Protein AF-X0WYK1-F1 (afdb_monomer)

Structure (mmCIF, N/CA/C/O backbone):
data_AF-X0WYK1-F1
#
_entry.id   AF-X0WYK1-F1
#
loop_
_atom_site.group_PDB
_atom_site.id
_atom_site.type_symbol
_atom_site.label_atom_id
_atom_site.label_alt_id
_atom_site.label_comp_id
_atom_site.label_asym_id
_atom_site.label_entity_id
_atom_site.label_seq_id
_atom_site.pdbx_PDB_ins_code
_atom_site.Cartn_x
_atom_site.Cartn_y
_atom_site.Cartn_z
_atom_site.occupancy
_atom_site.B_iso_or_equiv
_atom_site.auth_seq_id
_atom_site.auth_comp_id
_atom_site.auth_asym_id
_atom_site.auth_atom_id
_atom_site.pdbx_PDB_model_num
ATOM 1 N N . GLY A 1 1 ? 22.810 -5.997 0.359 1.00 60.03 1 GLY A N 1
ATOM 2 C CA . GLY A 1 1 ? 21.771 -6.836 -0.280 1.00 60.03 1 GLY A CA 1
ATOM 3 C C . GLY A 1 1 ? 21.311 -7.886 0.711 1.00 60.03 1 GLY A C 1
ATOM 4 O O . GLY A 1 1 ? 22.088 -8.200 1.597 1.00 60.03 1 GLY A O 1
ATOM 5 N N . HIS A 1 2 ? 20.083 -8.398 0.594 1.00 76.56 2 HIS A N 1
ATOM 6 C CA . HIS A 1 2 ? 19.489 -9.325 1.576 1.00 76.56 2 HIS A CA 1
ATOM 7 C C . HIS A 1 2 ? 19.875 -10.809 1.380 1.00 76.56 2 HIS A C 1
ATOM 9 O O . HIS A 1 2 ? 19.329 -11.660 2.066 1.00 76.56 2 HIS A O 1
ATOM 15 N N . GLY A 1 3 ? 20.802 -11.130 0.469 1.00 83.06 3 GLY A N 1
ATOM 16 C CA . GLY A 1 3 ? 21.133 -12.519 0.129 1.00 83.06 3 GLY A CA 1
ATOM 17 C C . GLY A 1 3 ? 19.990 -13.229 -0.603 1.00 83.06 3 GLY A C 1
ATOM 18 O O . GLY A 1 3 ? 19.180 -12.575 -1.271 1.00 83.06 3 GLY A O 1
ATOM 19 N N . ASP A 1 4 ? 19.940 -14.554 -0.479 1.00 87.00 4 ASP A N 1
ATOM 20 C CA . ASP A 1 4 ? 18.836 -15.367 -0.985 1.00 87.00 4 ASP A CA 1
ATOM 21 C C . ASP A 1 4 ? 17.621 -15.204 -0.074 1.00 87.00 4 ASP A C 1
ATOM 23 O O . ASP A 1 4 ? 17.652 -15.604 1.087 1.00 87.00 4 ASP A O 1
ATOM 27 N N . ILE A 1 5 ? 16.555 -14.609 -0.612 1.00 93.50 5 ILE A N 1
ATOM 28 C CA . ILE A 1 5 ? 15.302 -14.401 0.114 1.00 93.50 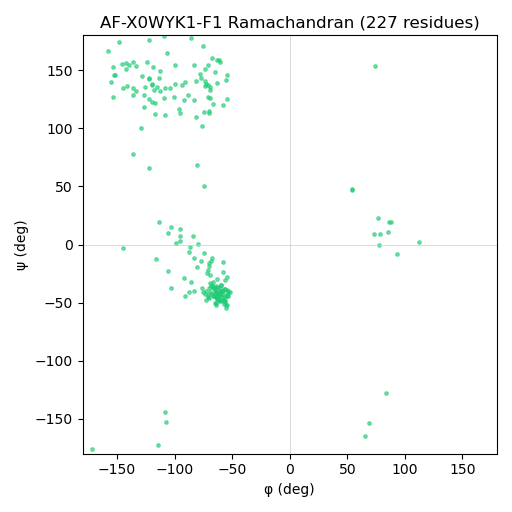5 ILE A CA 1
ATOM 29 C C . ILE A 1 5 ? 14.105 -14.919 -0.672 1.00 93.50 5 ILE A C 1
ATOM 31 O O . ILE A 1 5 ? 14.031 -14.813 -1.903 1.00 93.50 5 ILE A O 1
ATOM 35 N N . ASN A 1 6 ? 13.124 -15.439 0.053 1.00 95.38 6 ASN A N 1
ATOM 36 C CA . ASN A 1 6 ? 11.828 -15.801 -0.499 1.00 95.38 6 ASN A CA 1
ATOM 37 C C . ASN A 1 6 ? 10.865 -14.590 -0.526 1.00 95.38 6 ASN A C 1
ATOM 39 O O . ASN A 1 6 ? 11.197 -13.480 -0.113 1.00 95.38 6 ASN A O 1
ATOM 43 N N . MET A 1 7 ? 9.649 -14.785 -1.051 1.00 96.00 7 MET A N 1
ATOM 44 C CA . MET A 1 7 ? 8.655 -13.706 -1.170 1.00 96.00 7 MET A CA 1
ATOM 45 C C . MET A 1 7 ? 8.202 -13.151 0.187 1.00 96.00 7 MET A C 1
ATOM 47 O O . MET A 1 7 ? 7.957 -11.952 0.298 1.00 96.00 7 MET A O 1
ATOM 51 N N . GLU A 1 8 ? 8.055 -14.013 1.195 1.00 97.31 8 GLU A N 1
ATOM 52 C CA . GLU A 1 8 ? 7.613 -13.617 2.535 1.00 97.31 8 GLU A CA 1
ATOM 53 C C . GLU A 1 8 ? 8.658 -12.693 3.170 1.00 97.31 8 GLU A C 1
ATOM 55 O O . GLU A 1 8 ? 8.332 -11.565 3.538 1.00 97.31 8 GLU A O 1
ATOM 60 N N . GLU A 1 9 ? 9.926 -13.100 3.153 1.00 97.25 9 GLU A N 1
ATOM 61 C CA . GLU A 1 9 ? 11.070 -12.299 3.612 1.00 97.25 9 GLU A CA 1
ATOM 62 C C . GLU A 1 9 ? 11.226 -10.999 2.813 1.00 97.25 9 GLU A C 1
ATOM 64 O O . GLU A 1 9 ? 11.457 -9.932 3.384 1.00 97.25 9 GLU A O 1
ATOM 69 N N . ALA A 1 10 ? 11.041 -11.048 1.489 1.00 97.50 10 ALA A N 1
ATOM 70 C CA . ALA A 1 10 ? 11.100 -9.858 0.645 1.00 97.50 10 ALA A CA 1
ATOM 71 C C . ALA A 1 10 ? 10.040 -8.818 1.025 1.00 97.50 10 ALA A C 1
ATOM 73 O O . ALA A 1 10 ? 10.329 -7.619 0.994 1.00 97.50 10 ALA A O 1
ATOM 74 N N . ILE A 1 11 ? 8.835 -9.251 1.407 1.00 98.06 11 ILE A N 1
ATOM 75 C CA . ILE A 1 11 ? 7.787 -8.358 1.914 1.00 98.06 11 ILE A CA 1
ATOM 76 C C . ILE A 1 11 ? 8.168 -7.820 3.300 1.00 98.06 11 ILE A C 1
ATOM 78 O O . ILE A 1 11 ? 8.067 -6.609 3.510 1.00 98.06 11 ILE A O 1
ATOM 82 N N . ILE A 1 12 ? 8.629 -8.690 4.209 1.00 98.00 12 ILE A N 1
ATOM 83 C CA . ILE A 1 12 ? 9.000 -8.353 5.598 1.00 98.00 12 ILE A CA 1
ATOM 84 C C . ILE A 1 12 ? 10.103 -7.290 5.643 1.00 98.00 12 ILE A C 1
ATOM 86 O O . ILE A 1 12 ? 9.971 -6.275 6.332 1.00 98.00 12 ILE A O 1
ATOM 90 N N . HIS A 1 13 ? 11.161 -7.487 4.856 1.00 96.50 13 HIS A N 1
ATOM 91 C CA . HIS A 1 13 ? 12.334 -6.610 4.813 1.00 96.50 13 HIS A CA 1
ATOM 92 C C . HIS A 1 13 ? 12.269 -5.554 3.706 1.00 96.50 13 HIS A C 1
ATOM 94 O O . HIS A 1 13 ? 13.204 -4.777 3.531 1.00 96.50 13 HIS A O 1
ATOM 100 N N . SER A 1 14 ? 11.162 -5.493 2.958 1.00 94.88 14 SER A N 1
ATOM 101 C CA . SER A 1 14 ? 10.964 -4.526 1.873 1.00 94.88 14 SER A CA 1
ATOM 102 C C . SER A 1 14 ? 12.092 -4.549 0.826 1.00 94.88 14 SER A C 1
ATOM 104 O O . SER A 1 14 ? 12.629 -3.509 0.447 1.00 94.88 14 SER A O 1
ATOM 106 N N . CYS A 1 15 ? 12.486 -5.739 0.365 1.00 96.50 15 CYS A N 1
ATOM 107 C CA . CYS A 1 15 ? 13.651 -5.903 -0.504 1.00 96.50 15 CYS A CA 1
ATOM 108 C C . CYS A 1 15 ? 13.377 -5.466 -1.953 1.00 96.50 15 CYS A C 1
ATOM 110 O O . CYS A 1 15 ? 12.825 -6.223 -2.756 1.00 96.50 15 CYS A O 1
ATOM 112 N N . ASN A 1 16 ? 13.855 -4.275 -2.316 1.00 95.25 16 ASN A N 1
ATOM 113 C CA . ASN A 1 16 ? 13.703 -3.716 -3.662 1.00 95.25 16 ASN A CA 1
ATOM 114 C C . ASN A 1 16 ? 14.227 -4.647 -4.768 1.00 95.25 16 ASN A C 1
ATOM 116 O O . ASN A 1 16 ? 13.525 -4.877 -5.746 1.00 95.25 16 ASN A O 1
ATOM 120 N N . VAL A 1 17 ? 15.408 -5.255 -4.597 1.00 95.50 17 VAL A N 1
ATOM 121 C CA . VAL A 1 17 ? 16.023 -6.127 -5.621 1.00 95.50 17 VAL A CA 1
ATOM 122 C C . VAL A 1 17 ? 15.114 -7.302 -5.993 1.00 95.50 17 VAL A C 1
ATOM 124 O O . VAL A 1 17 ? 14.973 -7.622 -7.174 1.00 95.50 17 VAL A O 1
ATOM 127 N N . TYR A 1 18 ? 14.441 -7.905 -5.009 1.00 97.38 18 TYR A N 1
ATOM 128 C CA . TYR A 1 18 ? 13.477 -8.976 -5.259 1.00 97.38 18 TYR A CA 1
ATOM 129 C C . TYR A 1 18 ? 12.299 -8.475 -6.106 1.00 97.38 18 TYR A C 1
ATOM 131 O O . TYR A 1 18 ? 11.942 -9.089 -7.114 1.00 97.38 18 TYR A O 1
ATOM 139 N N . PHE A 1 19 ? 11.725 -7.320 -5.750 1.00 97.56 19 PHE A N 1
ATOM 140 C CA . PHE A 1 19 ? 10.599 -6.731 -6.479 1.00 97.56 19 PHE A CA 1
ATOM 141 C C . PHE A 1 19 ? 10.984 -6.152 -7.845 1.00 97.56 19 PHE A C 1
ATOM 143 O O . PHE A 1 19 ? 10.137 -6.118 -8.739 1.00 97.56 19 PHE A O 1
ATOM 150 N N . TYR A 1 20 ? 12.243 -5.775 -8.065 1.00 97.50 20 TYR A N 1
ATOM 151 C CA . TYR A 1 20 ? 12.759 -5.417 -9.388 1.00 97.50 20 TYR A CA 1
ATOM 152 C C . TYR A 1 20 ? 12.717 -6.626 -10.320 1.00 97.50 20 TYR A C 1
ATOM 154 O O . TYR A 1 20 ? 12.113 -6.572 -11.393 1.00 97.50 20 TYR A O 1
ATOM 162 N N . GLN A 1 21 ? 13.286 -7.753 -9.880 1.00 97.06 21 GLN A N 1
ATOM 163 C CA . GLN A 1 21 ? 13.299 -8.990 -10.660 1.00 97.06 21 GLN A CA 1
ATOM 164 C C . GLN A 1 21 ? 11.886 -9.537 -10.876 1.00 97.06 21 GLN A C 1
ATOM 166 O O . GLN A 1 21 ? 11.523 -9.901 -11.997 1.00 97.06 21 GLN A O 1
ATOM 171 N N . LEU A 1 22 ? 11.060 -9.560 -9.824 1.00 97.31 22 LEU A N 1
ATOM 172 C CA . LEU A 1 22 ? 9.667 -9.985 -9.927 1.00 97.31 22 LEU A CA 1
ATOM 173 C C . LEU A 1 22 ? 8.879 -9.068 -10.872 1.00 97.31 22 LEU A C 1
ATOM 175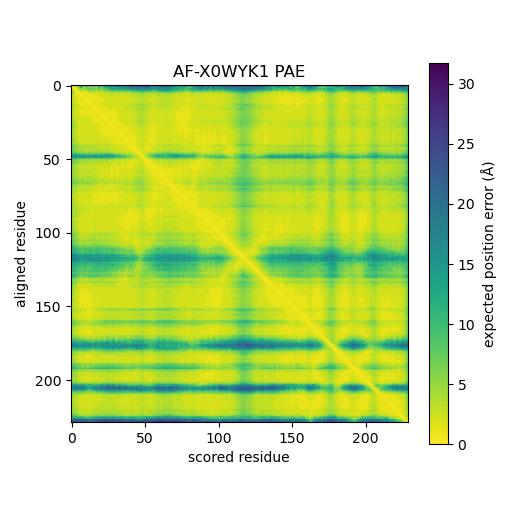 O O . LEU A 1 22 ? 8.143 -9.560 -11.725 1.00 97.31 22 LEU A O 1
ATOM 179 N N . GLY A 1 23 ? 9.066 -7.752 -10.769 1.00 97.56 23 GLY A N 1
ATOM 180 C CA . GLY A 1 23 ? 8.425 -6.762 -11.631 1.00 97.56 23 GLY A CA 1
ATOM 181 C C . GLY A 1 23 ? 8.723 -6.996 -13.109 1.00 97.56 23 GLY A C 1
ATOM 182 O O . GLY A 1 23 ? 7.798 -7.070 -13.920 1.00 97.56 23 GLY A O 1
ATOM 183 N N . LEU A 1 24 ? 9.998 -7.202 -13.449 1.00 98.00 24 LEU A N 1
ATOM 184 C CA . LEU A 1 24 ? 10.430 -7.525 -14.811 1.00 98.00 24 LEU A CA 1
ATOM 185 C C . LEU A 1 24 ? 9.826 -8.846 -15.316 1.00 98.00 24 LEU A C 1
ATOM 187 O O . LEU A 1 24 ? 9.347 -8.897 -16.447 1.00 98.00 24 LEU A O 1
ATOM 191 N N . ARG A 1 25 ? 9.768 -9.890 -14.475 1.00 97.81 25 ARG A N 1
ATOM 192 C CA . ARG A 1 25 ? 9.152 -11.189 -14.825 1.00 97.81 25 ARG A CA 1
ATOM 193 C C . ARG A 1 25 ? 7.636 -11.100 -15.032 1.00 97.81 25 ARG A C 1
ATOM 195 O O . ARG A 1 25 ? 7.085 -11.806 -15.873 1.00 97.81 25 ARG A O 1
ATOM 202 N N . LEU A 1 26 ? 6.940 -10.271 -14.251 1.00 97.56 26 LEU A N 1
ATOM 203 C CA . LEU A 1 26 ? 5.490 -10.081 -14.371 1.00 97.56 26 LEU A CA 1
ATOM 204 C C . LEU A 1 26 ? 5.120 -9.197 -15.568 1.00 97.56 26 LEU A C 1
ATOM 206 O O . LEU A 1 26 ? 4.096 -9.437 -16.214 1.00 97.56 26 LEU A O 1
ATOM 210 N N . GLY A 1 27 ? 5.933 -8.174 -15.831 1.00 98.00 27 GLY A N 1
ATOM 211 C CA . GLY A 1 27 ? 5.698 -7.151 -16.839 1.00 98.00 27 GLY A CA 1
ATOM 212 C C . GLY A 1 27 ? 4.620 -6.131 -16.449 1.00 98.00 27 GLY A C 1
ATOM 213 O O . GLY A 1 27 ? 3.662 -6.411 -15.718 1.00 98.00 27 GLY A O 1
ATOM 214 N N . VAL A 1 28 ? 4.737 -4.925 -17.013 1.00 98.06 28 VAL A N 1
ATOM 215 C CA . VAL A 1 28 ? 3.866 -3.768 -16.725 1.00 98.06 28 VAL A CA 1
ATOM 216 C C . VAL A 1 28 ? 2.367 -4.068 -16.853 1.00 98.06 28 VAL A C 1
ATOM 218 O O . VAL A 1 28 ? 1.578 -3.665 -16.000 1.00 98.06 28 VAL A O 1
ATOM 221 N N . LYS A 1 29 ? 1.948 -4.828 -17.876 1.00 97.69 29 LYS A N 1
ATOM 222 C CA . LYS A 1 29 ? 0.524 -5.134 -18.112 1.00 97.69 29 LYS A CA 1
ATOM 223 C C . LYS A 1 29 ? -0.104 -5.884 -16.933 1.00 97.69 29 LYS A C 1
ATOM 225 O O . LYS A 1 29 ? -1.235 -5.587 -16.549 1.00 97.69 29 LYS A O 1
ATOM 230 N N . ARG A 1 30 ? 0.622 -6.846 -16.351 1.00 97.75 30 ARG A N 1
ATOM 231 C CA . ARG A 1 30 ? 0.130 -7.650 -15.227 1.00 97.75 30 ARG A CA 1
ATOM 232 C C . ARG A 1 30 ? 0.108 -6.831 -13.940 1.00 97.75 30 ARG A C 1
ATOM 234 O O . ARG A 1 30 ? -0.895 -6.880 -13.235 1.00 97.75 30 ARG A O 1
ATOM 241 N N . ILE A 1 31 ? 1.148 -6.034 -13.689 1.00 98.19 31 ILE A N 1
ATOM 242 C CA . ILE A 1 31 ? 1.213 -5.131 -12.529 1.00 98.19 31 ILE A CA 1
ATOM 243 C C . ILE A 1 31 ? 0.017 -4.168 -12.536 1.00 98.19 31 ILE A C 1
ATOM 245 O O . ILE A 1 31 ? -0.738 -4.116 -11.567 1.00 98.19 31 ILE A O 1
ATOM 249 N N . ILE A 1 32 ? -0.236 -3.487 -13.660 1.00 98.12 32 ILE A N 1
ATOM 250 C CA . ILE A 1 32 ? -1.362 -2.547 -13.792 1.00 98.12 32 ILE A CA 1
ATOM 251 C C . ILE A 1 32 ? -2.710 -3.252 -13.648 1.00 98.12 32 ILE A C 1
ATOM 253 O O . ILE A 1 32 ? -3.619 -2.715 -13.015 1.00 98.12 32 ILE A O 1
ATOM 257 N N . ARG A 1 33 ? -2.865 -4.453 -14.225 1.00 97.44 33 ARG A N 1
ATOM 258 C CA . ARG A 1 33 ? -4.096 -5.239 -14.078 1.00 97.44 33 ARG A CA 1
ATOM 259 C C . ARG A 1 33 ? -4.407 -5.488 -12.604 1.00 97.44 33 ARG A C 1
ATOM 261 O O . ARG A 1 33 ? -5.532 -5.234 -12.188 1.00 97.44 33 ARG A O 1
ATOM 268 N N . TYR A 1 34 ? -3.433 -5.955 -11.823 1.00 97.00 34 TYR A N 1
ATOM 269 C CA . TYR A 1 34 ? -3.645 -6.194 -10.396 1.00 97.00 34 TYR A CA 1
ATOM 270 C C . TYR A 1 34 ? -3.849 -4.891 -9.620 1.00 97.00 34 TYR A C 1
ATOM 272 O O . TYR A 1 34 ? -4.796 -4.820 -8.847 1.00 97.00 34 TYR A O 1
ATOM 280 N N . ALA A 1 35 ? -3.083 -3.829 -9.888 1.00 97.56 35 ALA A N 1
ATOM 281 C CA . ALA A 1 35 ? -3.307 -2.517 -9.270 1.00 97.56 35 ALA A CA 1
ATOM 282 C C . ALA A 1 35 ? -4.759 -2.022 -9.452 1.00 97.56 35 ALA A C 1
ATOM 284 O O . ALA A 1 35 ? -5.389 -1.559 -8.501 1.00 97.56 35 ALA A O 1
ATOM 285 N N . ARG A 1 36 ? -5.337 -2.207 -10.648 1.00 97.25 36 ARG A N 1
ATOM 286 C CA . ARG A 1 36 ? -6.750 -1.888 -10.925 1.00 97.25 36 ARG A CA 1
ATOM 287 C C . ARG A 1 36 ? -7.733 -2.782 -10.171 1.00 97.25 36 ARG A C 1
ATOM 289 O O . ARG A 1 36 ? -8.755 -2.273 -9.721 1.00 97.25 36 ARG A O 1
ATOM 296 N N . LEU A 1 37 ? -7.430 -4.073 -10.002 1.00 96.69 37 LEU A N 1
ATOM 297 C CA . LEU A 1 37 ? -8.240 -4.978 -9.169 1.00 96.69 37 LEU A CA 1
ATOM 298 C C . LEU A 1 37 ? -8.251 -4.543 -7.699 1.00 96.69 37 LEU A C 1
ATOM 300 O O . LEU A 1 37 ? -9.248 -4.742 -7.021 1.00 96.69 37 LEU A O 1
ATOM 304 N N . PHE A 1 38 ? -7.189 -3.899 -7.214 1.00 96.94 38 PHE A N 1
ATOM 305 C CA . PHE A 1 38 ? -7.170 -3.256 -5.896 1.00 96.94 38 PHE A CA 1
ATOM 306 C C . PHE A 1 38 ? -7.853 -1.875 -5.868 1.00 96.94 38 PHE A C 1
ATOM 308 O O . PHE A 1 38 ? -7.928 -1.238 -4.818 1.00 96.94 38 PHE A O 1
ATOM 315 N N . GLY A 1 39 ? -8.395 -1.409 -6.996 1.00 95.31 39 GLY A N 1
ATOM 316 C CA . GLY A 1 39 ? -9.111 -0.140 -7.104 1.00 95.31 39 GLY A CA 1
ATOM 317 C C . GLY A 1 39 ? -8.226 1.085 -7.341 1.00 95.31 39 GLY A C 1
ATOM 318 O O . GLY A 1 39 ? -8.740 2.197 -7.267 1.00 95.31 39 GLY A O 1
ATOM 319 N N . LEU A 1 40 ? -6.933 0.909 -7.640 1.00 97.56 40 LEU A N 1
ATOM 320 C CA . LEU A 1 40 ? -6.032 2.022 -7.949 1.00 97.56 40 LEU A CA 1
ATOM 321 C C . LEU A 1 40 ? -6.302 2.609 -9.343 1.00 97.56 40 LEU A C 1
ATOM 323 O O . LEU A 1 40 ? -6.727 1.908 -10.267 1.00 97.56 40 LEU A O 1
ATOM 327 N N . GLY A 1 41 ? -6.014 3.903 -9.502 1.00 95.50 41 GLY A N 1
ATOM 328 C CA . GLY A 1 41 ? -6.178 4.636 -10.763 1.00 95.50 41 GLY A CA 1
ATOM 329 C C . GLY A 1 41 ? -7.617 5.058 -11.080 1.00 95.50 41 GLY A C 1
ATOM 330 O O . GLY A 1 41 ? -7.883 5.506 -12.194 1.00 95.50 41 GLY A O 1
ATOM 331 N N . LYS A 1 42 ? -8.542 4.905 -10.126 1.00 94.38 42 LYS A N 1
ATOM 332 C CA . LYS A 1 42 ? -9.901 5.459 -10.167 1.00 94.38 42 LYS A CA 1
ATOM 333 C C . LYS A 1 42 ? -10.304 5.989 -8.783 1.00 94.38 42 LYS A C 1
ATOM 335 O O . LYS A 1 42 ? -9.768 5.494 -7.786 1.00 94.38 42 LYS A O 1
ATOM 340 N N . PRO A 1 43 ? -11.235 6.956 -8.697 1.00 95.12 43 PRO A N 1
ATOM 341 C CA . PRO A 1 43 ? -11.788 7.390 -7.417 1.00 95.12 43 PRO A CA 1
ATOM 342 C C . PRO A 1 43 ? -12.375 6.195 -6.646 1.00 95.12 43 PRO A C 1
ATOM 344 O O . PRO A 1 43 ? -12.960 5.280 -7.237 1.00 95.12 43 PRO A O 1
ATOM 347 N N . THR A 1 44 ? -12.193 6.169 -5.328 1.00 94.25 44 THR A N 1
ATOM 348 C CA . THR A 1 44 ? -12.734 5.135 -4.441 1.00 94.25 44 THR A CA 1
ATOM 349 C C . THR A 1 44 ? -14.245 5.245 -4.275 1.00 94.25 44 THR A C 1
ATOM 351 O O . THR A 1 44 ? -14.877 4.231 -3.953 1.00 94.25 44 THR A O 1
ATOM 354 N N . GLY A 1 45 ? -14.803 6.432 -4.533 1.00 92.06 45 GLY A N 1
ATOM 355 C CA . GLY A 1 45 ? -16.212 6.753 -4.361 1.00 92.06 45 GLY A CA 1
ATOM 356 C C . GLY A 1 45 ? -16.553 7.203 -2.944 1.00 92.06 45 GLY A C 1
ATOM 357 O O . GLY A 1 45 ? -17.722 7.106 -2.574 1.00 92.06 45 GLY A O 1
ATOM 358 N N . ILE A 1 46 ? -15.566 7.640 -2.155 1.00 93.31 46 ILE A N 1
ATOM 359 C CA . ILE A 1 46 ? -15.824 8.262 -0.852 1.00 93.31 46 ILE A CA 1
ATOM 360 C C . ILE A 1 46 ? -16.798 9.436 -1.018 1.00 93.31 46 ILE A C 1
ATOM 362 O O . ILE A 1 46 ? -16.800 10.117 -2.041 1.00 93.31 46 ILE A O 1
ATOM 366 N N . ASP A 1 47 ? -17.646 9.662 -0.025 1.00 88.06 47 ASP A N 1
ATOM 367 C CA . ASP A 1 47 ? -18.612 10.762 0.057 1.00 88.06 47 ASP A CA 1
ATOM 368 C C . ASP A 1 47 ? -17.933 12.112 0.371 1.00 88.06 47 ASP A C 1
ATOM 370 O O . ASP A 1 47 ? -18.341 12.843 1.269 1.00 88.06 47 ASP A O 1
ATOM 374 N N . LEU A 1 48 ? -16.892 12.440 -0.400 1.00 86.50 48 LEU A N 1
ATOM 375 C CA . LEU A 1 48 ? -16.207 13.730 -0.421 1.00 86.50 48 LEU A CA 1
ATOM 376 C C . LEU A 1 48 ? -16.259 14.311 -1.834 1.00 86.50 48 LEU A C 1
ATOM 378 O O . LEU A 1 48 ? -16.104 13.594 -2.820 1.00 86.50 48 LEU A O 1
ATOM 382 N N . GLU A 1 49 ? -16.414 15.627 -1.933 1.00 79.75 49 GLU A N 1
ATOM 383 C CA . GLU A 1 49 ? -16.578 16.309 -3.224 1.00 79.75 49 GLU A CA 1
ATOM 384 C C . GLU A 1 49 ? -15.309 16.297 -4.092 1.00 79.75 49 GLU A C 1
ATOM 386 O O . GLU A 1 49 ? -15.392 16.356 -5.316 1.00 79.75 49 GLU A O 1
ATOM 391 N N . SER A 1 50 ? -14.124 16.208 -3.479 1.00 88.06 50 SER A N 1
ATOM 392 C CA . SER A 1 50 ? -12.834 16.403 -4.157 1.00 88.06 50 SER A CA 1
ATOM 393 C C . SER A 1 50 ? -11.903 15.193 -4.044 1.00 88.06 50 SER A C 1
ATOM 395 O O . SER A 1 50 ? -10.832 15.262 -3.442 1.00 88.06 50 SER A O 1
ATOM 397 N N . GLU A 1 51 ? -12.279 14.070 -4.658 1.00 94.19 51 GLU A N 1
ATOM 398 C CA . GLU A 1 51 ? -11.417 12.886 -4.744 1.00 94.19 51 GLU A CA 1
ATOM 399 C C . GLU A 1 51 ? -10.559 12.884 -6.023 1.00 94.19 51 GLU A C 1
ATOM 401 O O . GLU A 1 51 ? -11.065 12.916 -7.147 1.00 94.19 51 GLU A O 1
ATOM 406 N N . LYS A 1 52 ? -9.231 12.785 -5.870 1.00 94.94 52 LYS A N 1
ATOM 407 C CA . LYS A 1 52 ? -8.322 12.563 -7.004 1.00 94.94 52 LYS A CA 1
ATOM 408 C C . LYS A 1 52 ? -8.275 11.070 -7.370 1.00 94.94 52 LYS A C 1
ATOM 410 O O . LYS A 1 52 ? -8.197 10.227 -6.479 1.00 94.94 52 LYS A O 1
ATOM 415 N N . PRO A 1 53 ? -8.239 10.715 -8.668 1.00 94.44 53 PRO A N 1
ATOM 416 C CA . PRO A 1 53 ? -8.246 9.318 -9.112 1.00 94.44 53 PRO A CA 1
ATOM 417 C C . PRO A 1 53 ? -6.912 8.579 -8.895 1.00 94.44 53 PRO A C 1
ATOM 419 O O . PRO A 1 53 ? -6.841 7.372 -9.132 1.00 94.44 53 PRO A O 1
ATOM 422 N N . GLY A 1 54 ? -5.848 9.278 -8.487 1.00 95.94 54 GLY A N 1
ATOM 423 C CA . GLY A 1 54 ? -4.479 8.778 -8.617 1.00 95.94 54 GLY A CA 1
ATOM 424 C C . GLY A 1 54 ? -4.082 8.630 -10.090 1.00 95.94 54 GLY A C 1
ATOM 425 O O . GLY A 1 54 ? -4.739 9.165 -10.986 1.00 95.94 54 GLY A O 1
ATOM 426 N N . PHE A 1 55 ? -3.004 7.901 -10.359 1.00 97.56 55 PHE A N 1
ATOM 427 C CA . PHE A 1 55 ? -2.523 7.669 -11.711 1.00 97.56 55 PHE A CA 1
ATOM 428 C C . PHE A 1 55 ? -1.743 6.353 -11.814 1.00 97.56 55 PHE A C 1
ATOM 430 O O . PHE A 1 55 ? -0.801 6.114 -11.065 1.00 97.56 55 PHE A O 1
ATOM 437 N N . LEU A 1 56 ? -2.131 5.497 -12.767 1.00 97.62 56 LEU A N 1
ATOM 438 C CA . LEU A 1 56 ? -1.406 4.271 -13.109 1.00 97.62 56 LEU A CA 1
ATOM 439 C C . LEU A 1 56 ? -0.731 4.447 -14.478 1.00 97.62 56 LEU A C 1
ATOM 441 O O . LEU A 1 56 ? -1.438 4.498 -15.493 1.00 97.62 56 LEU A O 1
ATOM 445 N N . PRO A 1 57 ? 0.609 4.521 -14.540 1.00 96.88 57 PRO A N 1
ATOM 446 C CA . PRO A 1 57 ? 1.313 4.764 -15.789 1.00 96.88 57 PRO A CA 1
ATOM 447 C C . PRO A 1 57 ? 1.244 3.544 -16.699 1.00 96.88 57 PRO A C 1
ATOM 449 O O . PRO A 1 57 ? 1.403 2.418 -16.246 1.00 96.88 57 PRO A O 1
ATOM 452 N N . THR A 1 58 ? 1.010 3.767 -17.992 1.00 97.44 58 THR A N 1
ATOM 453 C CA . THR A 1 58 ? 0.948 2.714 -19.020 1.00 97.44 58 THR A CA 1
ATOM 454 C C . THR A 1 58 ? 1.945 3.009 -20.143 1.00 97.44 58 THR A C 1
ATOM 456 O O . THR A 1 58 ? 2.263 4.182 -20.363 1.00 97.44 58 THR A O 1
ATOM 459 N N . PRO A 1 59 ? 2.386 1.992 -20.910 1.00 97.81 59 PRO A N 1
ATOM 460 C CA . PRO A 1 59 ? 3.202 2.214 -22.103 1.00 97.81 59 PRO A CA 1
ATOM 461 C C . PRO A 1 59 ? 2.574 3.204 -23.090 1.00 97.81 59 PRO A C 1
ATOM 463 O O . PRO A 1 59 ? 3.240 4.132 -23.540 1.00 97.81 59 PRO A O 1
ATOM 466 N N . ASP A 1 60 ? 1.270 3.071 -23.351 1.00 97.75 60 ASP A N 1
ATOM 467 C CA . ASP A 1 60 ? 0.550 3.966 -24.263 1.00 97.75 60 ASP A CA 1
ATOM 468 C C . ASP A 1 60 ? 0.506 5.404 -23.744 1.00 97.75 60 ASP A C 1
ATOM 470 O O . ASP A 1 60 ? 0.645 6.354 -24.513 1.00 97.75 60 ASP A O 1
ATOM 474 N N . TRP A 1 61 ? 0.326 5.582 -22.431 1.00 97.25 61 TRP A N 1
ATOM 475 C CA . TRP A 1 61 ? 0.405 6.904 -21.821 1.00 97.25 61 TRP A CA 1
ATOM 476 C C . TRP A 1 61 ? 1.796 7.514 -21.990 1.00 97.25 61 TRP A C 1
ATOM 478 O O . TRP A 1 61 ? 1.879 8.671 -22.399 1.00 97.25 61 TRP A O 1
ATOM 488 N N . LYS A 1 62 ? 2.872 6.759 -21.722 1.00 97.88 62 LYS A N 1
ATOM 489 C CA . LYS A 1 62 ? 4.242 7.283 -21.814 1.00 97.88 62 LYS A CA 1
ATOM 490 C C . LYS A 1 62 ? 4.559 7.694 -23.251 1.00 97.88 62 LYS A C 1
ATOM 492 O O . LYS A 1 62 ? 4.977 8.827 -23.478 1.00 97.88 62 LYS A O 1
ATOM 497 N N . LYS A 1 63 ? 4.204 6.849 -24.224 1.00 97.75 63 LYS A N 1
ATOM 498 C CA . LYS A 1 63 ? 4.360 7.156 -25.651 1.00 97.75 63 LYS A CA 1
ATOM 499 C C . LYS A 1 63 ? 3.620 8.431 -26.052 1.00 97.75 63 LYS A C 1
ATOM 501 O O . LYS A 1 63 ? 4.197 9.283 -26.714 1.00 97.75 63 LYS A O 1
ATOM 506 N N . ARG A 1 64 ? 2.364 8.603 -25.623 1.00 97.62 64 ARG A N 1
ATOM 507 C CA . ARG A 1 64 ? 1.568 9.799 -25.960 1.00 97.62 64 ARG A CA 1
ATOM 508 C C . ARG A 1 64 ? 2.014 11.064 -25.228 1.00 97.62 64 ARG A C 1
ATOM 510 O O . ARG A 1 64 ? 1.964 12.140 -25.807 1.00 97.62 64 ARG A O 1
ATOM 517 N N . ARG A 1 65 ? 2.371 10.966 -23.944 1.00 96.69 65 ARG A N 1
ATOM 518 C CA . ARG A 1 65 ? 2.614 12.134 -23.079 1.00 96.69 65 ARG A CA 1
ATOM 519 C C . ARG A 1 65 ? 4.072 12.579 -23.059 1.00 96.69 65 ARG A C 1
ATOM 521 O O . ARG A 1 65 ? 4.324 13.754 -22.812 1.00 96.69 65 ARG A O 1
ATOM 528 N N . LYS A 1 66 ? 5.003 11.649 -23.264 1.00 96.00 66 LYS A N 1
ATOM 529 C CA . LYS A 1 66 ? 6.451 11.888 -23.216 1.00 96.00 66 LYS A CA 1
ATOM 530 C C . LYS A 1 66 ? 7.139 11.665 -24.564 1.00 96.00 66 LYS A C 1
ATOM 532 O O . LYS A 1 66 ? 8.282 12.060 -24.706 1.00 96.00 66 LYS A O 1
ATOM 537 N N . GLY A 1 67 ? 6.469 11.053 -25.546 1.00 96.94 67 GLY A N 1
ATOM 538 C CA . GLY A 1 67 ? 7.092 10.712 -26.832 1.00 96.94 67 GLY A CA 1
ATOM 539 C C . GLY A 1 67 ? 8.064 9.530 -26.749 1.00 96.94 67 GLY A C 1
ATOM 540 O O . GLY A 1 67 ? 8.762 9.240 -27.713 1.00 96.94 67 GLY A O 1
ATOM 541 N N . GLU A 1 68 ? 8.101 8.828 -25.615 1.00 96.69 68 GLU A N 1
ATOM 542 C CA . GLU A 1 68 ? 9.088 7.790 -25.319 1.00 96.69 68 GLU A CA 1
ATOM 543 C C . GLU A 1 68 ? 8.463 6.394 -25.252 1.00 96.69 68 GLU A C 1
ATOM 5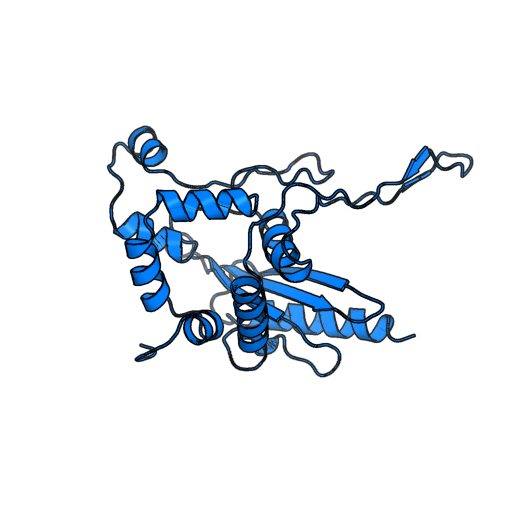45 O O . GLU A 1 68 ? 7.317 6.216 -24.823 1.00 96.69 68 GLU A O 1
ATOM 550 N N . ALA A 1 69 ? 9.247 5.379 -25.620 1.00 97.38 69 ALA A N 1
ATOM 551 C CA . ALA A 1 69 ? 8.889 3.990 -25.375 1.00 97.38 69 ALA A CA 1
ATOM 552 C C . ALA A 1 69 ? 8.903 3.657 -23.869 1.00 97.38 69 ALA A C 1
ATOM 554 O O . ALA A 1 69 ? 9.509 4.347 -23.047 1.00 97.38 69 ALA A O 1
ATOM 555 N N . TRP A 1 70 ? 8.221 2.571 -23.509 1.00 97.94 70 TRP A N 1
ATOM 556 C CA . TRP A 1 70 ? 8.302 1.997 -22.169 1.00 97.94 70 TRP A CA 1
ATOM 557 C C . TRP A 1 70 ? 9.528 1.089 -22.065 1.00 97.94 70 TRP A C 1
ATOM 559 O O . TRP A 1 70 ? 9.653 0.139 -22.838 1.00 97.94 70 TRP A O 1
ATOM 569 N N . TYR A 1 71 ? 10.396 1.351 -21.096 1.00 97.12 71 TYR A N 1
ATOM 570 C CA . TYR A 1 71 ? 11.634 0.615 -20.862 1.00 97.12 71 TYR A CA 1
ATOM 571 C C . TYR A 1 71 ? 11.530 -0.287 -19.628 1.00 97.12 71 TYR A C 1
ATOM 573 O O . TYR A 1 71 ?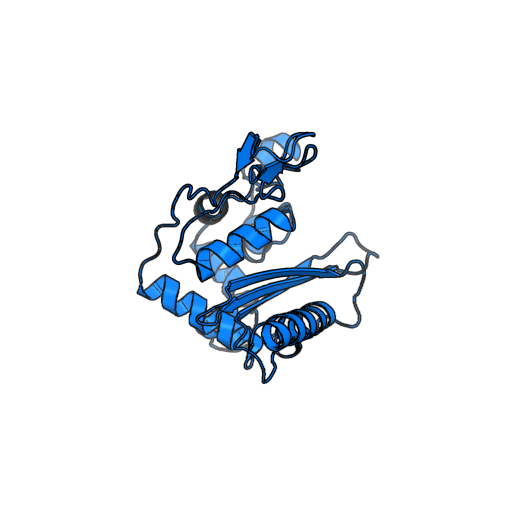 10.653 -0.129 -18.777 1.00 97.12 71 TYR A O 1
ATOM 581 N N . GLY A 1 72 ? 12.467 -1.231 -19.493 1.00 96.44 72 GLY A N 1
ATOM 582 C CA . GLY A 1 72 ? 12.540 -2.108 -18.318 1.00 96.44 72 GLY A CA 1
ATOM 583 C C . GLY A 1 72 ? 12.640 -1.331 -16.999 1.00 96.44 72 GLY A C 1
ATOM 584 O O . GLY A 1 72 ? 11.969 -1.689 -16.033 1.00 96.44 72 GLY A O 1
ATOM 585 N N . GLY A 1 73 ? 13.381 -0.216 -16.986 1.00 96.69 73 GLY A N 1
ATOM 586 C CA . GLY A 1 73 ? 13.498 0.674 -15.825 1.00 96.69 73 GLY A CA 1
ATOM 587 C C . GLY A 1 73 ? 12.161 1.266 -15.360 1.00 96.69 73 GLY A C 1
ATOM 588 O O . GLY A 1 73 ? 11.922 1.368 -14.160 1.00 96.69 73 GLY A O 1
ATOM 589 N N . ASP A 1 74 ? 11.235 1.557 -16.283 1.00 97.69 74 ASP A N 1
ATOM 590 C CA . ASP A 1 74 ? 9.891 2.024 -15.918 1.00 97.69 74 ASP A CA 1
ATOM 591 C C . ASP A 1 74 ? 9.109 0.930 -15.167 1.00 97.69 74 ASP A C 1
ATOM 593 O O . ASP A 1 74 ? 8.374 1.210 -14.221 1.00 97.69 74 ASP A O 1
ATOM 597 N N . THR A 1 75 ? 9.273 -0.339 -15.564 1.00 98.06 75 THR A N 1
ATOM 598 C CA . THR A 1 75 ? 8.668 -1.483 -14.861 1.00 98.06 75 THR A CA 1
ATOM 599 C C . THR A 1 75 ? 9.311 -1.733 -13.502 1.00 98.06 75 THR A C 1
ATOM 601 O O . THR A 1 75 ? 8.590 -2.071 -12.566 1.00 98.06 75 THR A O 1
ATOM 604 N N . VAL A 1 76 ? 10.627 -1.553 -13.390 1.00 97.62 76 VAL A N 1
ATOM 605 C CA . VAL A 1 76 ? 11.375 -1.665 -12.129 1.00 97.62 76 VAL A CA 1
ATOM 606 C C . VAL A 1 76 ? 10.896 -0.626 -11.116 1.00 97.62 76 VAL A C 1
ATOM 608 O O . VAL A 1 76 ? 10.555 -0.987 -9.995 1.00 97.62 76 VAL A O 1
ATOM 611 N N . ASN A 1 77 ? 10.776 0.641 -11.519 1.00 96.75 77 ASN A N 1
ATOM 612 C CA . ASN A 1 77 ? 10.253 1.689 -10.639 1.00 96.75 77 ASN A CA 1
ATOM 613 C C . ASN A 1 77 ? 8.796 1.415 -10.250 1.00 96.75 77 ASN A C 1
ATOM 615 O O . ASN A 1 77 ? 8.445 1.432 -9.070 1.00 96.75 77 ASN A O 1
ATOM 619 N N . LEU A 1 78 ? 7.949 1.071 -11.225 1.00 97.50 78 LEU A N 1
ATOM 620 C CA . LEU A 1 78 ? 6.543 0.776 -10.960 1.00 97.50 78 LEU A CA 1
ATOM 621 C C . LEU A 1 78 ? 6.357 -0.400 -9.984 1.00 97.50 78 LEU A C 1
ATOM 623 O O . LEU A 1 78 ? 5.415 -0.379 -9.193 1.00 97.50 78 LEU A O 1
ATOM 627 N N . SER A 1 79 ? 7.218 -1.425 -10.024 1.00 97.12 79 SER A N 1
ATOM 628 C CA . SER A 1 79 ? 7.062 -2.618 -9.179 1.00 97.12 79 SER A CA 1
ATOM 629 C C . SER A 1 79 ? 7.319 -2.368 -7.693 1.00 97.12 79 SER A C 1
ATOM 631 O O . SER A 1 79 ? 6.837 -3.147 -6.872 1.00 97.12 79 SER A O 1
ATOM 633 N N . ILE A 1 80 ? 8.002 -1.275 -7.350 1.00 96.56 80 ILE A N 1
ATOM 634 C CA . ILE A 1 80 ? 8.193 -0.811 -5.969 1.00 96.56 80 ILE A CA 1
ATOM 635 C C . ILE A 1 80 ? 7.333 0.413 -5.623 1.00 96.56 80 ILE A C 1
ATOM 637 O O . ILE A 1 80 ? 7.510 1.013 -4.568 1.00 96.56 80 ILE A O 1
ATOM 641 N N . GLY A 1 81 ? 6.387 0.782 -6.494 1.00 95.38 81 GLY A N 1
ATOM 642 C CA . GLY A 1 81 ? 5.501 1.927 -6.277 1.00 95.38 81 GLY A CA 1
ATOM 643 C C . GLY A 1 81 ? 6.154 3.290 -6.524 1.00 95.38 81 GLY A C 1
ATOM 644 O O . GLY A 1 81 ? 5.662 4.281 -5.999 1.00 95.38 81 GLY A O 1
ATOM 645 N N . GLN A 1 82 ? 7.223 3.338 -7.324 1.00 95.19 82 GLN A N 1
ATOM 646 C CA . GLN A 1 82 ? 7.934 4.558 -7.715 1.00 95.19 82 GLN A CA 1
ATOM 647 C C . GLN A 1 82 ? 7.707 4.919 -9.191 1.00 95.19 82 GLN A C 1
ATOM 649 O O . GLN A 1 82 ? 7.032 4.219 -9.958 1.00 95.19 82 GLN A O 1
ATOM 654 N N . GLY A 1 83 ? 8.313 6.029 -9.608 1.00 94.06 83 GLY A N 1
ATOM 655 C CA . GLY A 1 83 ? 8.234 6.552 -10.964 1.00 94.06 83 GLY A CA 1
ATOM 656 C C . GLY A 1 83 ? 6.968 7.375 -11.155 1.00 94.06 83 GLY A C 1
ATOM 657 O O . GLY A 1 83 ? 6.685 8.291 -10.397 1.00 94.06 83 GLY A O 1
ATOM 658 N N . TYR A 1 84 ? 6.193 7.070 -12.191 1.00 95.44 84 TYR A N 1
ATOM 659 C CA . TYR A 1 84 ? 5.034 7.890 -12.552 1.00 95.44 84 TYR A CA 1
ATOM 660 C C . TYR A 1 84 ? 3.744 7.522 -11.810 1.00 95.44 84 TYR A C 1
ATOM 662 O O . TYR A 1 84 ? 2.714 8.127 -12.078 1.00 95.44 84 TYR A O 1
ATOM 670 N N . ILE A 1 85 ? 3.739 6.498 -10.956 1.00 96.94 85 ILE A N 1
ATOM 671 C CA . ILE A 1 85 ? 2.532 6.104 -10.222 1.00 96.94 85 ILE A CA 1
ATOM 672 C C . ILE A 1 85 ? 2.160 7.152 -9.173 1.00 96.94 85 ILE A C 1
ATOM 674 O O . ILE A 1 85 ? 3.006 7.631 -8.433 1.00 96.94 85 ILE A O 1
ATOM 678 N N . LEU A 1 86 ? 0.871 7.479 -9.099 1.00 96.38 86 LEU A N 1
ATOM 679 C CA . LEU A 1 86 ? 0.310 8.316 -8.044 1.00 96.38 86 LEU A CA 1
ATOM 680 C C . LEU A 1 86 ? -0.849 7.575 -7.386 1.00 96.38 86 LEU A C 1
ATOM 682 O O . LEU A 1 86 ? -1.715 7.019 -8.066 1.00 96.38 86 LEU A O 1
ATOM 686 N N . VAL A 1 87 ? -0.894 7.601 -6.062 1.00 96.88 87 VAL A N 1
ATOM 687 C CA . VAL A 1 87 ? -1.973 7.012 -5.262 1.00 96.88 87 VAL A CA 1
ATOM 688 C C . VAL A 1 87 ? -2.413 7.998 -4.190 1.00 96.88 87 VAL A C 1
ATOM 690 O O . VAL A 1 87 ? -1.636 8.849 -3.765 1.00 96.88 87 VAL A O 1
ATOM 693 N N . THR A 1 88 ? -3.661 7.892 -3.745 1.00 96.38 88 THR A N 1
ATOM 694 C CA . THR A 1 88 ? -4.173 8.691 -2.624 1.00 96.38 88 THR A CA 1
ATOM 695 C C . THR A 1 88 ? -4.168 7.887 -1.318 1.00 96.38 88 THR A C 1
ATOM 697 O O . THR A 1 88 ? -4.288 6.657 -1.353 1.00 96.38 88 THR A O 1
ATOM 700 N N . PRO A 1 89 ? -4.103 8.536 -0.138 1.00 96.00 89 PRO A N 1
ATOM 701 C CA . PRO A 1 89 ? -4.225 7.834 1.141 1.00 96.00 89 PRO A CA 1
ATOM 702 C C . PRO A 1 89 ? -5.496 6.981 1.256 1.00 96.00 89 PRO A C 1
ATOM 704 O O . PRO A 1 89 ? -5.432 5.850 1.731 1.00 96.00 89 PRO A O 1
ATOM 707 N N . VAL A 1 90 ? -6.639 7.457 0.746 1.00 96.06 90 VAL A N 1
ATOM 708 C CA . VAL A 1 90 ? -7.898 6.689 0.760 1.00 96.06 90 VAL A CA 1
ATOM 709 C C . VAL A 1 90 ? -7.845 5.456 -0.154 1.00 96.06 90 VAL A C 1
ATOM 711 O O . VAL A 1 90 ? -8.368 4.398 0.204 1.00 96.06 90 VAL A O 1
ATOM 714 N N . GLN A 1 91 ? -7.152 5.533 -1.296 1.00 97.25 91 GLN A N 1
ATOM 715 C CA . GLN A 1 91 ? -6.882 4.361 -2.134 1.00 97.25 91 GLN A CA 1
ATOM 716 C C . GLN A 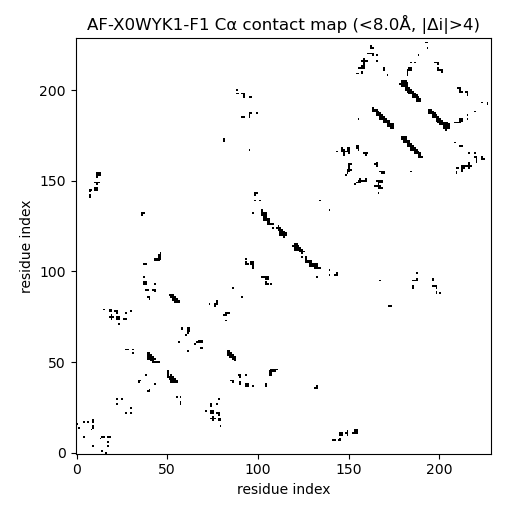1 91 ? -6.022 3.336 -1.388 1.00 97.25 91 GLN A C 1
ATOM 718 O O . GLN A 1 91 ? -6.341 2.148 -1.392 1.00 97.25 91 GLN A O 1
ATOM 723 N N . MET A 1 92 ? -4.978 3.784 -0.690 1.00 97.88 92 MET A N 1
ATOM 724 C CA . MET A 1 92 ? -4.105 2.890 0.076 1.00 97.88 92 MET A CA 1
ATOM 725 C C . MET A 1 92 ? -4.802 2.284 1.303 1.00 97.88 92 MET A C 1
ATOM 727 O O . MET A 1 92 ? -4.593 1.107 1.606 1.00 97.88 92 MET A O 1
ATOM 731 N N . LEU A 1 93 ? -5.714 3.025 1.940 1.00 96.62 93 LEU A N 1
ATOM 732 C CA . LEU A 1 93 ? -6.589 2.503 2.993 1.00 96.62 93 LEU A CA 1
ATOM 733 C C . LEU A 1 93 ? -7.475 1.368 2.460 1.00 96.62 93 LEU A C 1
ATOM 735 O O . LEU A 1 93 ? -7.666 0.345 3.123 1.00 96.62 93 LEU A O 1
ATOM 739 N N . LYS A 1 94 ? -7.984 1.513 1.233 1.00 95.81 94 LYS A N 1
ATOM 740 C CA . LYS A 1 94 ? -8.760 0.472 0.554 1.00 95.81 94 LYS A CA 1
ATOM 741 C C . LYS A 1 94 ? -7.909 -0.764 0.254 1.00 95.81 94 LYS A C 1
ATOM 743 O O . LYS A 1 94 ? -8.358 -1.874 0.530 1.00 95.81 94 LYS A O 1
ATOM 748 N N . VAL A 1 95 ? -6.680 -0.581 -0.239 1.00 97.19 95 VAL A N 1
ATOM 749 C CA . VAL A 1 95 ? -5.727 -1.674 -0.521 1.00 97.19 95 VAL A CA 1
ATOM 750 C C . VAL A 1 95 ? -5.487 -2.532 0.720 1.00 97.19 95 VAL A C 1
ATOM 752 O O . VAL A 1 95 ? -5.649 -3.751 0.664 1.00 97.19 95 VAL A O 1
ATOM 755 N N . ILE A 1 96 ? -5.142 -1.913 1.852 1.00 97.94 96 ILE A N 1
ATOM 756 C CA . ILE A 1 96 ? -4.857 -2.667 3.078 1.00 97.94 96 ILE A CA 1
ATOM 757 C C . ILE A 1 96 ? -6.125 -3.329 3.644 1.00 97.94 96 ILE A C 1
ATOM 759 O O . ILE A 1 96 ? -6.089 -4.481 4.082 1.00 97.94 96 ILE A O 1
ATOM 763 N N . SER A 1 97 ? -7.276 -2.658 3.530 1.00 96.56 97 SER A N 1
ATOM 764 C CA . SER A 1 97 ? -8.574 -3.195 3.958 1.00 96.56 97 SER A CA 1
ATOM 765 C C . SER A 1 97 ? -8.998 -4.433 3.164 1.00 96.56 97 SER A C 1
ATOM 767 O O . SER A 1 97 ? -9.571 -5.353 3.743 1.00 96.56 97 SER A O 1
ATOM 769 N N . VAL A 1 98 ? -8.691 -4.492 1.863 1.00 97.00 98 VAL A N 1
ATOM 770 C CA . VAL A 1 98 ? -8.957 -5.658 1.000 1.00 97.00 98 VAL A CA 1
ATOM 771 C C . VAL A 1 98 ? -8.242 -6.907 1.527 1.00 97.00 98 VAL A C 1
ATOM 773 O O . VAL A 1 98 ? -8.824 -7.991 1.552 1.00 97.00 98 VAL A O 1
ATOM 776 N N . ILE A 1 99 ? -6.997 -6.780 1.989 1.00 97.38 99 ILE A N 1
ATOM 777 C CA . ILE A 1 99 ? -6.243 -7.907 2.564 1.00 97.38 99 ILE A CA 1
ATOM 778 C C . ILE A 1 99 ? -6.825 -8.286 3.934 1.00 97.38 99 ILE A C 1
ATOM 780 O O . ILE A 1 99 ? -7.051 -9.467 4.227 1.00 97.38 99 ILE A O 1
ATOM 784 N N . ALA A 1 100 ? -7.143 -7.286 4.759 1.00 96.06 100 ALA A N 1
ATOM 785 C CA . ALA A 1 100 ? -7.733 -7.495 6.077 1.00 96.06 100 ALA A CA 1
ATOM 786 C C . ALA A 1 100 ? -9.080 -8.239 5.999 1.00 96.06 100 ALA A C 1
ATOM 788 O O . ALA A 1 100 ? -9.308 -9.194 6.740 1.00 96.06 100 ALA A O 1
ATOM 789 N N . ASN A 1 101 ? -9.951 -7.880 5.051 1.00 94.88 101 ASN A N 1
ATOM 790 C CA . ASN A 1 101 ? -11.337 -8.356 4.993 1.00 94.88 101 ASN A CA 1
ATOM 791 C C . ASN A 1 101 ? -11.588 -9.578 4.083 1.00 94.88 101 ASN A C 1
ATOM 793 O O . ASN A 1 101 ? -12.742 -9.953 3.867 1.00 94.88 101 ASN A O 1
ATOM 797 N N . GLY A 1 102 ? -10.538 -10.207 3.547 1.00 94.56 102 GLY A N 1
ATOM 798 C CA . GLY A 1 102 ? -10.668 -11.429 2.741 1.00 94.56 102 GLY A CA 1
ATOM 799 C C . GLY A 1 102 ? -10.892 -11.211 1.239 1.00 94.56 102 GLY A C 1
ATOM 800 O O . GLY A 1 102 ? -11.344 -12.126 0.536 1.00 94.56 102 GLY A O 1
ATOM 801 N N . GLY A 1 103 ? -10.563 -10.019 0.744 1.00 96.31 103 GLY A N 1
ATOM 802 C CA . GLY A 1 103 ? -10.465 -9.696 -0.676 1.00 96.31 103 GLY A CA 1
ATOM 803 C C . GLY A 1 103 ? -11.515 -8.720 -1.194 1.00 96.31 103 GLY A C 1
ATOM 804 O O . GLY A 1 103 ? -11.522 -8.455 -2.390 1.00 96.31 103 GLY A O 1
ATOM 805 N N . TYR A 1 104 ? -12.409 -8.193 -0.360 1.00 96.06 104 TYR A N 1
ATOM 806 C CA . TYR A 1 104 ? -13.495 -7.328 -0.821 1.00 96.06 104 TYR A CA 1
ATOM 807 C C . TYR A 1 104 ? -13.078 -5.862 -0.858 1.00 96.06 104 TYR A C 1
ATOM 809 O O . TYR A 1 104 ? -12.638 -5.290 0.139 1.00 96.06 104 TYR A O 1
ATOM 817 N N . LEU A 1 105 ? -13.306 -5.212 -1.993 1.00 94.75 105 LEU A N 1
ATOM 818 C CA . LEU A 1 105 ? -13.291 -3.759 -2.064 1.00 94.75 105 LEU A CA 1
ATOM 819 C C . LEU A 1 105 ? -14.529 -3.236 -1.331 1.00 94.75 105 LEU A C 1
ATOM 821 O O . LEU A 1 105 ? -15.651 -3.637 -1.635 1.00 94.75 105 LEU A O 1
ATOM 825 N N . ILE A 1 106 ? -14.331 -2.333 -0.377 1.00 92.75 106 ILE A N 1
ATOM 826 C CA . ILE A 1 106 ? -15.421 -1.638 0.316 1.00 92.75 106 ILE A CA 1
ATOM 827 C C . ILE A 1 106 ? -15.439 -0.196 -0.166 1.00 92.75 106 ILE A C 1
ATOM 829 O O . ILE A 1 106 ? -14.378 0.423 -0.284 1.00 92.75 106 ILE A O 1
ATOM 833 N N . LYS A 1 107 ? -16.623 0.334 -0.475 1.00 93.12 107 LYS A N 1
ATOM 834 C CA . LYS A 1 107 ? -16.783 1.765 -0.737 1.00 93.12 107 LYS A CA 1
ATOM 835 C C . LYS A 1 107 ? -16.611 2.524 0.591 1.00 93.12 107 LYS A C 1
ATOM 837 O O . LYS A 1 107 ? -17.419 2.294 1.492 1.00 93.12 107 LYS A O 1
ATOM 842 N N . PRO A 1 108 ? -15.574 3.366 0.753 1.00 92.50 108 PRO A N 1
ATOM 843 C CA . PRO A 1 108 ? -15.430 4.188 1.953 1.00 92.50 108 PRO A CA 1
ATOM 844 C C . PRO A 1 108 ? -16.572 5.207 2.048 1.00 92.50 108 PRO A C 1
ATOM 846 O O . PRO A 1 108 ? -17.087 5.657 1.026 1.00 92.50 108 PRO A O 1
ATOM 849 N N . TYR A 1 109 ? -16.973 5.547 3.271 1.00 92.00 109 TYR A N 1
ATOM 850 C CA . TYR A 1 109 ? -17.997 6.553 3.553 1.00 92.00 109 TYR A CA 1
ATOM 851 C C . TYR A 1 109 ? -17.756 7.178 4.936 1.00 92.00 109 TYR A C 1
ATOM 853 O O . TYR A 1 109 ? -17.274 6.497 5.843 1.00 92.00 109 TYR A O 1
ATOM 861 N N . LEU A 1 110 ? -18.070 8.462 5.087 1.00 90.44 110 LEU A N 1
ATOM 862 C CA . LEU A 1 110 ? -17.908 9.254 6.307 1.00 90.44 110 LEU A CA 1
ATOM 863 C C . LEU A 1 110 ? -19.245 9.461 7.021 1.00 90.44 110 LEU A C 1
ATOM 865 O O . LEU A 1 110 ? -19.315 9.439 8.251 1.00 90.44 110 LEU A O 1
ATOM 869 N N . ILE A 1 111 ? -20.327 9.645 6.263 1.00 89.06 111 ILE A N 1
ATOM 870 C CA . ILE A 1 111 ? -21.646 9.932 6.822 1.00 89.06 111 ILE A CA 1
ATOM 871 C C . ILE A 1 111 ? -22.298 8.623 7.263 1.00 89.06 111 ILE A C 1
ATOM 873 O O . ILE A 1 111 ? -22.728 7.829 6.435 1.00 89.06 111 ILE A O 1
ATOM 877 N N . LYS A 1 112 ? -22.435 8.397 8.576 1.00 88.75 112 LYS A N 1
ATOM 878 C CA . LYS A 1 112 ? -23.150 7.219 9.106 1.00 88.75 112 LYS A CA 1
ATOM 879 C C . LYS A 1 112 ? -24.664 7.328 8.912 1.00 88.75 112 LYS A C 1
ATOM 881 O O . LYS A 1 112 ? -25.305 6.380 8.469 1.00 88.75 112 LYS A O 1
ATOM 886 N N . LYS A 1 113 ? -25.247 8.477 9.258 1.00 91.62 113 LYS A N 1
ATOM 887 C CA . LYS A 1 113 ? -26.684 8.741 9.123 1.00 91.62 113 LYS A CA 1
ATOM 888 C C . LYS A 1 113 ? -26.974 10.228 8.955 1.00 91.62 113 LYS A C 1
ATOM 890 O O . LYS A 1 113 ? -26.233 11.061 9.465 1.00 91.62 113 LYS A O 1
ATOM 895 N N . ILE A 1 114 ? -28.079 10.536 8.290 1.00 91.12 114 ILE A N 1
ATOM 896 C CA . ILE A 1 114 ? -28.664 11.872 8.176 1.00 91.12 114 ILE A CA 1
ATOM 897 C C . ILE A 1 114 ? -29.942 11.872 9.009 1.00 91.12 114 ILE A C 1
ATOM 899 O O . ILE A 1 114 ? -30.810 11.014 8.827 1.00 91.12 114 ILE A O 1
ATOM 903 N N . VAL A 1 115 ? -30.043 12.827 9.929 1.00 94.25 115 VAL A N 1
ATOM 904 C CA . VAL A 1 115 ? -31.183 12.994 10.834 1.00 94.25 115 VAL A CA 1
ATOM 905 C C . VAL A 1 115 ? -31.821 14.348 10.548 1.0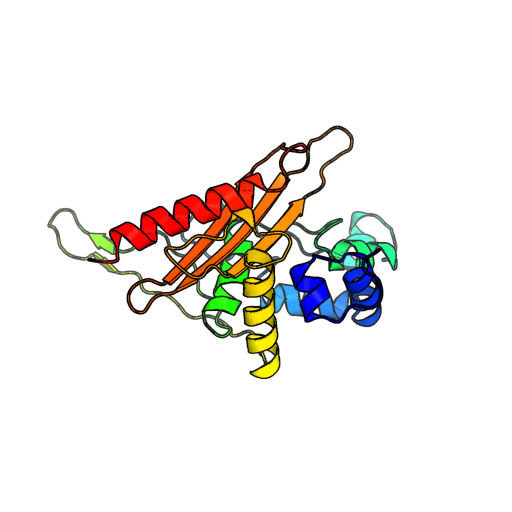0 94.25 115 VAL A C 1
ATOM 907 O O . VAL A 1 115 ? -31.118 15.344 10.396 1.00 94.25 115 VAL A O 1
ATOM 910 N N . GLY A 1 116 ? -33.147 14.372 10.423 1.00 91.88 116 GLY A N 1
ATOM 911 C CA . GLY A 1 116 ? -33.897 15.597 10.171 1.00 91.88 116 GLY A CA 1
ATOM 912 C C . GLY A 1 116 ? -34.021 16.487 11.411 1.00 91.88 116 GLY A C 1
ATOM 913 O O . GLY A 1 116 ? -33.752 16.034 12.525 1.00 91.88 116 GLY A O 1
ATOM 914 N N . PRO A 1 117 ? -34.519 17.727 11.258 1.00 90.44 117 PRO A N 1
ATOM 915 C CA . PRO A 1 117 ? -34.669 18.671 12.372 1.00 90.44 117 PRO A CA 1
ATOM 916 C C . PRO A 1 117 ? -35.551 18.158 13.520 1.00 90.44 117 PRO A C 1
ATOM 918 O O . PRO A 1 117 ? -35.418 18.602 14.652 1.00 90.44 117 PRO A O 1
ATOM 921 N N . ARG A 1 118 ? -36.449 17.205 13.234 1.00 92.69 118 ARG A N 1
ATOM 922 C CA . ARG A 1 118 ? -37.364 16.583 14.205 1.00 92.69 118 ARG A CA 1
ATOM 923 C C . ARG A 1 118 ? -36.836 15.265 14.787 1.00 92.69 118 ARG A C 1
ATOM 925 O O . ARG A 1 118 ? -37.605 14.502 15.358 1.00 92.69 118 ARG A O 1
ATOM 932 N N . GLY A 1 119 ? -35.554 14.950 14.594 1.00 90.69 119 GLY A N 1
ATOM 933 C CA . GLY A 1 119 ? -34.937 13.718 15.099 1.00 90.69 119 GLY A CA 1
ATOM 934 C C . GLY A 1 119 ? -35.262 12.455 14.292 1.00 90.69 119 GLY A C 1
ATOM 935 O O . GLY A 1 119 ? -34.755 11.380 14.605 1.00 90.69 119 GLY A O 1
ATOM 936 N N . ASN A 1 120 ? -36.065 12.558 13.229 1.00 94.44 120 ASN A N 1
ATOM 937 C CA . ASN A 1 120 ? -36.388 11.424 12.372 1.00 94.44 120 ASN A CA 1
ATOM 938 C C . ASN A 1 120 ? -35.192 11.040 11.484 1.00 94.44 120 ASN A C 1
ATOM 940 O O . ASN A 1 120 ? -34.535 11.900 10.890 1.00 94.44 120 ASN A O 1
ATOM 944 N N . LEU A 1 121 ? -34.922 9.739 11.372 1.00 93.62 121 LEU A N 1
ATOM 945 C CA . LEU A 1 121 ? -33.894 9.211 10.479 1.00 93.62 121 LEU A CA 1
ATOM 946 C C . LEU A 1 121 ? -34.305 9.457 9.019 1.00 93.62 121 LEU A C 1
ATOM 948 O O . LEU A 1 121 ? -35.354 8.990 8.587 1.00 93.62 121 LEU A O 1
ATOM 952 N N . ILE A 1 122 ? -33.481 10.190 8.269 1.00 94.12 122 ILE A N 1
ATOM 953 C CA . ILE A 1 122 ? -33.687 10.441 6.834 1.00 94.12 122 ILE A CA 1
ATOM 954 C C . ILE A 1 122 ? -32.977 9.369 6.012 1.00 94.12 122 ILE A C 1
ATOM 956 O O . ILE A 1 122 ? -33.523 8.853 5.040 1.00 94.12 122 ILE A O 1
ATOM 960 N N . LYS A 1 123 ? -31.737 9.046 6.387 1.00 92.00 123 LYS A N 1
ATOM 961 C CA . LYS A 1 123 ? -30.915 8.068 5.676 1.00 92.00 123 LYS A CA 1
ATOM 962 C C . LYS A 1 123 ? -29.882 7.470 6.611 1.00 92.00 123 LYS A C 1
ATOM 964 O O . LYS A 1 123 ? -29.263 8.199 7.377 1.00 92.00 123 LYS A O 1
ATOM 969 N N . GLU A 1 124 ? -29.649 6.173 6.502 1.00 91.94 124 GLU A N 1
ATOM 970 C CA . GLU A 1 124 ? -28.521 5.492 7.131 1.00 91.94 124 GLU A CA 1
ATOM 971 C C . GLU A 1 124 ? -27.659 4.855 6.043 1.00 91.94 124 GLU A C 1
ATOM 973 O O . GLU A 1 124 ? -28.174 4.307 5.067 1.00 91.94 124 GLU A O 1
ATOM 978 N N . PHE A 1 125 ? -26.345 4.974 6.184 1.00 89.94 125 PHE A N 1
ATOM 979 C CA . PHE A 1 125 ? -25.385 4.438 5.232 1.00 89.94 125 PHE A CA 1
ATOM 980 C C . PHE A 1 125 ? -24.764 3.169 5.801 1.00 89.94 125 PHE A C 1
ATOM 982 O O . PHE A 1 125 ? -24.361 3.115 6.964 1.00 89.94 125 PHE A O 1
ATOM 989 N N . GLN A 1 126 ? -24.677 2.147 4.956 1.00 88.25 126 GLN A N 1
ATOM 990 C CA . GLN A 1 126 ? -24.128 0.842 5.306 1.00 88.25 126 GLN A CA 1
ATOM 991 C C . GLN A 1 126 ? -22.904 0.530 4.442 1.00 88.25 126 GLN A C 1
ATOM 993 O O . GLN A 1 126 ? -22.830 1.004 3.301 1.00 88.25 126 GLN A O 1
ATOM 998 N N . PRO A 1 127 ? -21.956 -0.291 4.933 1.00 88.44 127 PRO A N 1
ATOM 999 C CA . PRO A 1 127 ? -20.801 -0.688 4.143 1.00 88.44 127 PRO A CA 1
ATOM 1000 C C . PRO A 1 127 ? -21.226 -1.385 2.848 1.00 88.44 127 PRO A C 1
ATOM 1002 O O . PRO A 1 127 ? -21.850 -2.446 2.869 1.00 88.44 127 PRO A O 1
ATOM 1005 N N . GLN A 1 128 ? -20.841 -0.818 1.705 1.00 90.62 128 GLN A N 1
ATOM 1006 C CA . GLN A 1 128 ? -21.126 -1.408 0.402 1.00 90.62 128 GLN A CA 1
ATOM 1007 C C . GLN A 1 128 ? -19.931 -2.241 -0.072 1.00 90.62 128 GLN A C 1
ATOM 1009 O O . GLN A 1 128 ? -18.863 -1.702 -0.383 1.00 90.62 128 GLN A O 1
ATOM 1014 N N . LYS A 1 129 ? -20.124 -3.564 -0.154 1.00 89.38 129 LYS A N 1
ATOM 1015 C CA . LYS A 1 129 ? -19.186 -4.461 -0.840 1.00 89.38 129 LYS A CA 1
ATOM 1016 C C . LYS A 1 129 ? -19.249 -4.205 -2.343 1.00 89.38 129 LYS A C 1
ATOM 1018 O O . LYS A 1 129 ? -20.330 -4.118 -2.918 1.00 89.38 129 LYS A O 1
ATOM 1023 N N . MET A 1 130 ? -18.083 -4.083 -2.955 1.00 89.38 130 MET A N 1
ATOM 1024 C CA . MET A 1 130 ? -17.909 -3.940 -4.394 1.00 89.38 130 MET A CA 1
ATOM 1025 C C . MET A 1 130 ? -17.326 -5.247 -4.958 1.00 89.38 130 MET A C 1
ATOM 1027 O O . MET A 1 130 ? -17.641 -6.342 -4.493 1.00 89.38 130 MET A O 1
ATOM 1031 N N . GLU A 1 131 ? -16.453 -5.131 -5.954 1.00 91.44 131 GLU A N 1
ATOM 1032 C CA . GLU A 1 131 ? -15.688 -6.232 -6.527 1.00 91.44 131 GLU A CA 1
ATOM 1033 C C . GLU A 1 131 ? -14.780 -6.921 -5.488 1.00 91.44 131 GLU A C 1
ATOM 1035 O O . GLU A 1 131 ? -14.378 -6.341 -4.473 1.00 91.44 131 GLU A O 1
ATOM 1040 N N . ARG A 1 132 ? -14.429 -8.180 -5.765 1.00 94.88 132 ARG A N 1
ATOM 1041 C CA . ARG A 1 132 ? -13.513 -8.974 -4.944 1.00 94.88 132 ARG A CA 1
ATOM 1042 C C . ARG A 1 132 ? -12.222 -9.242 -5.710 1.00 94.88 132 ARG A C 1
ATOM 1044 O O . ARG A 1 132 ? -12.262 -9.704 -6.848 1.00 94.88 132 ARG A O 1
ATOM 1051 N N . VAL A 1 133 ? -11.080 -9.018 -5.069 1.00 96.25 133 VAL A N 1
ATOM 1052 C CA . VAL A 1 133 ? -9.780 -9.457 -5.578 1.00 96.25 133 VAL A CA 1
ATOM 1053 C C . VAL A 1 133 ? -9.715 -10.990 -5.505 1.00 96.25 133 VAL A C 1
ATOM 1055 O O . VAL A 1 133 ? -9.958 -11.556 -4.433 1.00 96.25 133 VAL A O 1
ATOM 1058 N N . PRO A 1 134 ? -9.402 -11.686 -6.615 1.00 95.50 134 PRO A N 1
ATOM 1059 C CA . PRO A 1 134 ? -9.457 -13.144 -6.692 1.00 95.50 134 PRO A CA 1
ATOM 1060 C C . PRO A 1 134 ? -8.208 -13.786 -6.071 1.00 95.50 134 PRO A C 1
ATOM 1062 O O . PRO A 1 134 ? -7.361 -14.345 -6.767 1.00 95.50 134 PRO A O 1
ATOM 1065 N N . PHE A 1 135 ? -8.059 -13.680 -4.751 1.00 94.75 135 PHE A N 1
ATOM 1066 C CA . PHE A 1 135 ? -6.991 -14.371 -4.034 1.00 94.75 135 PHE A CA 1
ATOM 1067 C C . PHE A 1 135 ? -7.270 -15.869 -3.927 1.00 94.75 135 PHE A C 1
ATOM 1069 O O . PHE A 1 135 ? -8.387 -16.278 -3.609 1.00 94.75 135 PHE A O 1
ATOM 1076 N N . SER A 1 136 ? -6.221 -16.679 -4.077 1.00 97.19 136 SER A N 1
ATOM 1077 C CA . SER A 1 136 ? -6.224 -18.011 -3.475 1.00 97.19 136 SER A CA 1
ATOM 1078 C C . SER A 1 136 ? -6.098 -17.887 -1.951 1.00 97.19 136 SER A C 1
ATOM 1080 O O . SER A 1 136 ? -5.513 -16.920 -1.447 1.00 97.19 136 SER A O 1
ATOM 1082 N N . SER A 1 137 ? -6.588 -18.879 -1.205 1.00 96.81 137 SER A N 1
ATOM 1083 C CA . SER A 1 137 ? -6.409 -18.925 0.254 1.00 96.81 137 SER A CA 1
ATOM 1084 C C . SER A 1 137 ? -4.927 -18.893 0.644 1.00 96.81 137 SER A C 1
ATOM 1086 O O . SER A 1 137 ? -4.553 -18.196 1.583 1.00 96.81 137 SER A O 1
ATOM 1088 N N . ALA A 1 138 ? -4.070 -19.577 -0.123 1.00 97.94 138 ALA A N 1
ATOM 1089 C CA . ALA A 1 138 ? -2.625 -19.577 0.092 1.00 97.94 138 ALA A CA 1
ATOM 1090 C C . ALA A 1 138 ? -2.016 -18.176 -0.081 1.00 97.94 138 ALA A C 1
ATOM 1092 O O . ALA A 1 138 ? -1.250 -17.735 0.771 1.00 97.94 138 ALA A O 1
ATOM 1093 N N . THR A 1 139 ? -2.403 -17.445 -1.133 1.00 97.69 139 THR A N 1
ATOM 1094 C CA . THR A 1 139 ? -1.933 -16.073 -1.382 1.00 97.69 139 THR A CA 1
ATOM 1095 C C . THR A 1 139 ? -2.374 -15.122 -0.276 1.00 97.69 139 THR A C 1
ATOM 1097 O O . THR A 1 139 ? -1.568 -14.336 0.212 1.00 97.69 139 THR A O 1
ATOM 1100 N N . LEU A 1 140 ? -3.641 -15.189 0.139 1.00 97.69 140 LEU A N 1
ATOM 1101 C CA . LEU A 1 140 ? -4.148 -14.318 1.197 1.00 97.69 140 LEU A CA 1
ATOM 1102 C C . LEU A 1 140 ? -3.449 -14.596 2.535 1.00 97.69 140 LEU A C 1
ATOM 1104 O O . LEU A 1 140 ? -3.082 -13.657 3.238 1.00 97.69 140 LEU A O 1
ATOM 1108 N N . ASN A 1 141 ? -3.234 -15.870 2.869 1.00 98.06 141 ASN A N 1
ATOM 1109 C CA . ASN A 1 141 ? -2.534 -16.258 4.091 1.00 98.06 141 ASN A CA 1
ATOM 1110 C C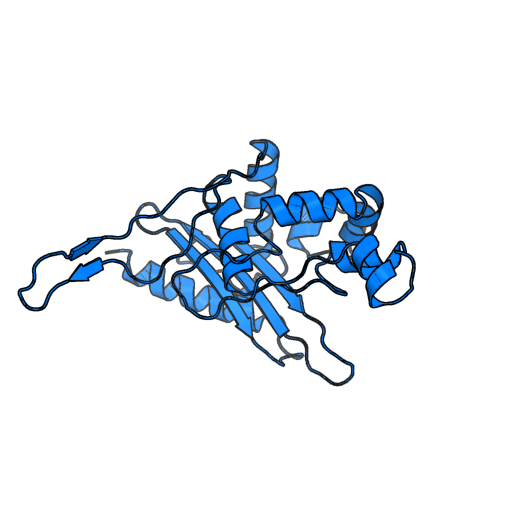 . ASN A 1 141 ? -1.066 -15.827 4.064 1.00 98.06 141 ASN A C 1
ATOM 1112 O O . ASN A 1 141 ? -0.596 -15.285 5.059 1.00 98.06 141 ASN A O 1
ATOM 1116 N N . LEU A 1 142 ? -0.375 -16.002 2.931 1.00 98.44 142 LEU A N 1
ATOM 1117 C CA . LEU A 1 142 ? 0.985 -15.499 2.735 1.00 98.44 142 LEU A CA 1
ATOM 1118 C C . LEU A 1 142 ? 1.041 -13.991 3.000 1.00 98.44 142 LEU A C 1
ATOM 1120 O O . LEU A 1 142 ? 1.779 -13.563 3.874 1.00 98.44 142 LEU A O 1
ATOM 1124 N N . LEU A 1 143 ? 0.194 -13.198 2.331 1.00 98.19 143 LEU A N 1
ATOM 1125 C CA . LEU A 1 143 ? 0.170 -11.741 2.503 1.00 98.19 143 LEU A CA 1
ATOM 1126 C C . LEU A 1 143 ? -0.079 -11.330 3.958 1.00 98.19 143 LEU A C 1
ATOM 1128 O O . LEU A 1 143 ? 0.608 -10.454 4.470 1.00 98.19 143 LEU A O 1
ATOM 1132 N N . ARG A 1 144 ? -1.042 -11.960 4.640 1.00 98.19 144 ARG A N 1
ATOM 1133 C CA . ARG A 1 144 ? -1.353 -11.648 6.043 1.00 98.19 144 ARG A CA 1
ATOM 1134 C C . ARG A 1 144 ? -0.187 -11.972 6.976 1.00 98.19 144 ARG A C 1
ATOM 1136 O O . ARG A 1 144 ? 0.150 -11.136 7.810 1.00 98.19 144 ARG A O 1
ATOM 1143 N N . ARG A 1 145 ? 0.452 -13.137 6.815 1.00 98.31 145 ARG A N 1
ATOM 1144 C CA . ARG A 1 145 ? 1.645 -13.494 7.598 1.00 98.31 145 ARG A CA 1
ATOM 1145 C C . ARG A 1 145 ? 2.799 -12.542 7.322 1.00 98.31 145 ARG A C 1
ATOM 1147 O O . ARG A 1 145 ? 3.375 -12.025 8.269 1.00 98.31 145 ARG A O 1
ATOM 1154 N N . SER A 1 146 ? 3.072 -12.230 6.055 1.00 98.62 146 SER A N 1
ATOM 1155 C CA . SER A 1 146 ? 4.142 -11.301 5.694 1.00 98.62 146 SER A CA 1
ATOM 1156 C C . SER A 1 146 ? 3.903 -9.902 6.268 1.00 98.62 146 SER A C 1
ATOM 1158 O O . SER A 1 146 ? 4.822 -9.315 6.823 1.00 98.62 146 SER A O 1
ATOM 1160 N N . LEU A 1 147 ? 2.674 -9.372 6.205 1.00 98.69 147 LEU A N 1
ATOM 1161 C CA . LEU A 1 147 ? 2.333 -8.066 6.791 1.00 98.69 147 LEU A CA 1
ATOM 1162 C C . LEU A 1 147 ? 2.421 -8.059 8.324 1.00 98.69 147 LEU A C 1
ATOM 1164 O O . LEU A 1 147 ? 2.772 -7.032 8.904 1.00 98.69 147 LEU A O 1
ATOM 1168 N N . ARG A 1 148 ? 2.122 -9.182 8.991 1.00 98.56 148 ARG A N 1
ATOM 1169 C CA . ARG A 1 148 ? 2.397 -9.345 10.427 1.00 98.56 148 ARG A CA 1
ATOM 1170 C C . ARG A 1 148 ? 3.904 -9.369 10.687 1.00 98.56 148 ARG A C 1
ATOM 1172 O O . ARG A 1 148 ? 4.365 -8.672 11.583 1.00 98.56 148 ARG A O 1
ATOM 11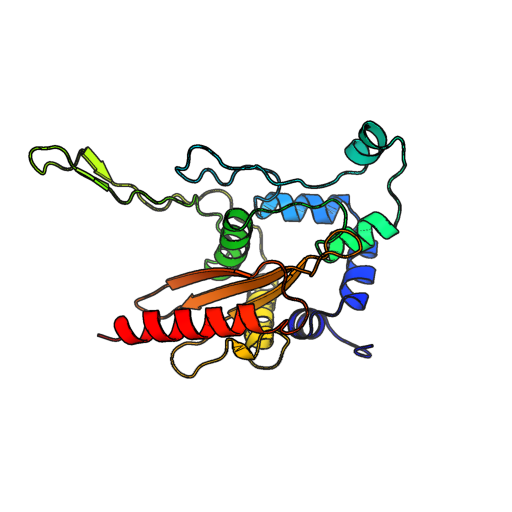79 N N . GLY A 1 149 ? 4.671 -10.096 9.875 1.00 98.44 149 GLY A N 1
ATOM 1180 C CA . GLY A 1 149 ? 6.133 -10.157 9.950 1.00 98.44 149 GLY A CA 1
ATOM 1181 C C . GLY A 1 149 ? 6.797 -8.787 9.780 1.00 98.44 149 GLY A C 1
ATOM 1182 O O . GLY A 1 149 ? 7.685 -8.445 10.551 1.00 98.44 149 GLY A O 1
ATOM 1183 N N . VAL A 1 150 ? 6.301 -7.932 8.875 1.00 98.56 150 VAL A N 1
ATOM 1184 C CA . VAL A 1 150 ? 6.799 -6.547 8.731 1.00 98.56 150 VAL A CA 1
ATOM 1185 C C . VAL A 1 150 ? 6.778 -5.791 10.062 1.00 98.56 150 VAL A C 1
ATOM 1187 O O . VAL A 1 150 ? 7.700 -5.031 10.344 1.00 98.56 150 VAL A O 1
ATOM 1190 N N . VAL A 1 151 ? 5.729 -5.971 10.866 1.00 98.38 151 VAL A N 1
ATOM 1191 C CA . VAL A 1 151 ? 5.578 -5.294 12.161 1.00 98.38 151 VAL A CA 1
ATOM 1192 C C . VAL A 1 151 ? 6.281 -6.059 13.280 1.00 98.38 151 VAL A C 1
ATOM 1194 O O . VAL A 1 151 ? 6.808 -5.453 14.197 1.00 98.38 151 VAL A O 1
ATOM 1197 N N . ARG A 1 152 ? 6.345 -7.386 13.217 1.00 97.50 152 ARG A N 1
ATOM 1198 C CA . ARG A 1 152 ? 6.975 -8.181 14.275 1.00 97.50 152 ARG A CA 1
ATOM 1199 C C . ARG A 1 152 ? 8.505 -8.120 14.242 1.00 97.50 152 ARG A C 1
ATOM 1201 O O . ARG A 1 152 ? 9.135 -8.073 15.291 1.00 97.50 152 ARG A O 1
ATOM 1208 N N . GLU A 1 153 ? 9.090 -8.166 13.051 1.00 95.56 153 GLU A N 1
ATOM 1209 C CA . GLU A 1 153 ? 10.535 -8.371 12.855 1.00 95.56 153 GLU A CA 1
ATOM 1210 C C . GLU A 1 153 ? 11.110 -7.602 11.653 1.00 95.56 153 GLU A C 1
ATOM 1212 O O . GLU A 1 153 ? 12.313 -7.637 11.401 1.00 95.56 153 GLU A O 1
ATOM 1217 N N . GLY A 1 154 ? 10.258 -6.903 10.899 1.00 96.19 154 GLY A N 1
ATOM 1218 C CA . GLY A 1 154 ? 10.633 -6.216 9.670 1.00 96.19 154 GLY A CA 1
ATOM 1219 C C . GLY A 1 154 ? 10.683 -4.694 9.782 1.00 96.19 154 GLY A C 1
ATOM 1220 O O . GLY A 1 154 ? 10.920 -4.095 10.832 1.00 96.19 154 GLY A O 1
ATOM 1221 N N . THR A 1 155 ? 10.450 -4.037 8.646 1.00 96.00 155 THR A N 1
ATOM 1222 C CA . THR A 1 155 ? 10.626 -2.583 8.515 1.00 96.00 155 THR A CA 1
ATOM 1223 C C . THR A 1 155 ? 9.617 -1.745 9.298 1.00 96.00 155 THR A C 1
ATOM 1225 O O . THR A 1 155 ? 9.826 -0.544 9.423 1.00 96.00 155 THR A O 1
ATOM 1228 N N . GLY A 1 156 ? 8.522 -2.333 9.787 1.00 96.88 156 GLY A N 1
ATOM 1229 C CA . GLY A 1 156 ? 7.446 -1.653 10.510 1.00 96.88 156 GLY A CA 1
ATOM 1230 C C . GLY A 1 156 ? 7.472 -1.871 12.020 1.00 96.88 156 GLY A C 1
ATOM 1231 O O . GLY A 1 156 ? 6.462 -1.599 12.666 1.00 96.88 156 GLY A O 1
ATOM 1232 N N . TRP A 1 157 ? 8.580 -2.365 12.578 1.00 97.06 157 TRP A N 1
ATOM 1233 C CA . TRP A 1 157 ? 8.666 -2.809 13.972 1.00 97.06 157 TRP A CA 1
ATOM 1234 C C . TRP A 1 157 ? 8.240 -1.777 15.020 1.00 97.06 157 TRP A C 1
ATOM 1236 O O . TRP A 1 157 ? 7.714 -2.148 16.066 1.00 97.06 157 TRP A O 1
ATOM 1246 N N . ARG A 1 158 ? 8.379 -0.472 14.741 1.00 96.88 158 ARG A N 1
ATOM 1247 C CA . ARG A 1 158 ? 7.912 0.581 15.663 1.00 96.88 158 ARG A CA 1
ATOM 1248 C C . ARG A 1 158 ? 6.391 0.660 15.817 1.00 96.88 158 ARG A C 1
ATOM 1250 O O . ARG A 1 158 ? 5.928 1.362 16.712 1.00 96.88 158 ARG A O 1
ATOM 1257 N N . ALA A 1 159 ? 5.623 -0.020 14.965 1.00 97.56 159 ALA A N 1
ATOM 1258 C CA . ALA A 1 159 ? 4.180 -0.135 15.136 1.00 97.56 159 ALA A CA 1
ATOM 1259 C C . ALA A 1 159 ? 3.784 -1.216 16.154 1.00 97.56 159 ALA A C 1
ATOM 1261 O O . ALA A 1 159 ? 2.657 -1.164 16.640 1.00 97.56 159 ALA A O 1
ATOM 1262 N N . GLU A 1 160 ? 4.666 -2.171 16.478 1.00 97.12 160 GLU A N 1
ATOM 1263 C CA . GLU A 1 160 ? 4.343 -3.269 17.396 1.00 97.12 160 GLU A CA 1
ATOM 1264 C C . GLU A 1 160 ? 4.021 -2.737 18.796 1.00 97.12 160 GLU A C 1
ATOM 1266 O O . GLU A 1 160 ? 4.683 -1.839 19.322 1.00 97.12 160 GLU A O 1
ATOM 1271 N N . ASN A 1 161 ? 2.996 -3.313 19.418 1.00 93.69 161 ASN A N 1
ATOM 1272 C CA . ASN A 1 161 ? 2.637 -3.036 20.801 1.00 93.69 161 ASN A CA 1
ATOM 1273 C C . ASN A 1 161 ? 2.029 -4.283 21.460 1.00 93.69 161 ASN A C 1
ATOM 1275 O O . ASN A 1 161 ? 1.812 -5.304 20.815 1.00 93.69 161 ASN A O 1
ATOM 1279 N N . LYS A 1 162 ? 1.770 -4.201 22.770 1.00 93.31 162 LYS A N 1
ATOM 1280 C CA . LYS A 1 162 ? 1.226 -5.316 23.566 1.00 93.31 162 LYS A CA 1
ATOM 1281 C C . LYS A 1 162 ? -0.305 -5.385 23.573 1.00 93.31 162 LYS A C 1
ATOM 1283 O O . LYS A 1 162 ? -0.858 -6.326 24.131 1.00 93.31 162 LYS A O 1
ATOM 1288 N N . THR A 1 163 ? -0.978 -4.391 23.003 1.00 93.81 163 THR A N 1
ATOM 1289 C CA . THR A 1 163 ? -2.431 -4.213 23.105 1.00 93.81 163 THR A CA 1
ATOM 1290 C C . THR A 1 163 ? -3.167 -4.979 22.014 1.00 93.81 163 THR A C 1
ATOM 1292 O O . THR A 1 163 ? -4.212 -5.575 22.267 1.00 93.81 163 THR A O 1
ATOM 1295 N N . VAL A 1 164 ? -2.644 -4.968 20.786 1.00 95.06 164 VAL A N 1
ATOM 1296 C CA . VAL A 1 164 ? -3.269 -5.652 19.654 1.00 95.06 164 VAL A CA 1
ATOM 1297 C C . VAL A 1 164 ? -2.231 -6.070 18.623 1.00 95.06 164 VAL A C 1
ATOM 1299 O O . VAL A 1 164 ? -1.263 -5.359 18.364 1.00 95.06 164 VAL A O 1
ATOM 1302 N N . GLU A 1 165 ? -2.464 -7.213 17.982 1.00 96.38 165 GLU A N 1
ATOM 1303 C CA . GLU A 1 165 ? -1.647 -7.653 16.859 1.00 96.38 165 GLU A CA 1
ATOM 1304 C C . GLU A 1 165 ? -1.891 -6.781 15.623 1.00 96.38 165 GLU A C 1
ATOM 1306 O O . GLU A 1 165 ? -2.966 -6.799 15.013 1.00 96.38 165 GLU A O 1
ATOM 1311 N N . ILE A 1 166 ? -0.865 -6.028 15.234 1.00 98.38 166 ILE A N 1
ATOM 1312 C CA . ILE A 1 166 ? -0.893 -5.148 14.068 1.00 98.38 166 ILE A CA 1
ATOM 1313 C C . ILE A 1 166 ? -0.210 -5.848 12.895 1.00 98.38 166 ILE A C 1
ATOM 1315 O O . ILE A 1 166 ? 0.830 -6.491 13.038 1.00 98.38 166 ILE A O 1
ATOM 1319 N N . SER A 1 167 ? -0.808 -5.717 11.715 1.00 98.62 167 SER A N 1
ATOM 1320 C CA . SER A 1 167 ? -0.221 -6.103 10.432 1.00 98.62 167 SER A CA 1
ATOM 1321 C C . SER A 1 167 ? -0.127 -4.870 9.546 1.00 98.62 167 SER A C 1
ATOM 1323 O O . SER A 1 167 ? -1.068 -4.078 9.496 1.00 98.62 167 SER A O 1
ATOM 1325 N N . GLY A 1 168 ? 0.970 -4.685 8.818 1.00 98.25 168 GLY A N 1
ATOM 1326 C CA . GLY A 1 168 ? 1.119 -3.491 7.994 1.00 98.25 168 GLY A CA 1
ATOM 1327 C C . GLY A 1 168 ? 2.325 -3.497 7.077 1.00 98.25 168 GLY A C 1
ATOM 1328 O O . GLY A 1 168 ? 3.049 -4.481 6.967 1.00 98.25 168 GLY A O 1
ATOM 1329 N N . LYS A 1 169 ? 2.515 -2.380 6.379 1.00 98.25 169 LYS A N 1
ATOM 1330 C CA . LYS A 1 169 ? 3.643 -2.160 5.482 1.00 98.25 169 LYS A CA 1
ATOM 1331 C C . LYS A 1 169 ? 4.089 -0.705 5.528 1.00 98.25 169 LYS A C 1
ATOM 1333 O O . LYS A 1 169 ? 3.264 0.204 5.456 1.00 98.25 169 LYS A O 1
ATOM 1338 N N . THR A 1 170 ? 5.401 -0.503 5.615 1.00 96.75 170 THR A N 1
ATOM 1339 C CA . THR A 1 170 ? 6.026 0.812 5.440 1.00 96.75 170 THR A CA 1
ATOM 1340 C C . THR A 1 170 ? 6.243 1.132 3.964 1.00 96.75 170 THR A C 1
ATOM 1342 O O . THR A 1 170 ? 6.415 0.222 3.144 1.00 96.75 170 THR A O 1
ATOM 1345 N N . GLY A 1 171 ? 6.292 2.419 3.640 1.00 92.50 171 GLY A N 1
ATOM 1346 C CA . GLY A 1 171 ? 6.700 2.920 2.334 1.00 92.50 171 GLY A CA 1
ATOM 1347 C C . GLY A 1 171 ? 7.434 4.248 2.461 1.00 92.50 171 GLY A C 1
ATOM 1348 O O . GLY A 1 171 ? 7.223 4.992 3.418 1.00 92.50 171 GLY A O 1
ATOM 1349 N N . THR A 1 172 ? 8.270 4.539 1.475 1.00 88.69 172 THR A N 1
ATOM 1350 C CA . THR A 1 172 ? 8.981 5.810 1.347 1.00 88.69 172 THR A CA 1
ATOM 1351 C C . THR A 1 172 ? 8.680 6.332 -0.046 1.00 88.69 172 THR A C 1
ATOM 1353 O O . THR A 1 172 ? 8.963 5.639 -1.019 1.00 88.69 172 THR A O 1
ATOM 1356 N N . ALA A 1 173 ? 8.043 7.496 -0.151 1.00 85.75 173 ALA A N 1
ATOM 1357 C CA . ALA A 1 173 ? 7.817 8.139 -1.442 1.00 85.75 173 ALA A CA 1
ATOM 1358 C C . ALA A 1 173 ? 8.921 9.170 -1.664 1.00 85.75 173 ALA A C 1
ATOM 1360 O O . ALA A 1 173 ? 9.058 10.111 -0.878 1.00 85.75 173 ALA A O 1
ATOM 1361 N N . GLU A 1 174 ? 9.722 8.935 -2.699 1.00 80.25 174 GLU A N 1
ATOM 1362 C CA . GLU A 1 174 ? 10.784 9.840 -3.118 1.00 80.25 174 GLU A CA 1
ATOM 1363 C C . GLU A 1 174 ? 10.160 11.017 -3.868 1.00 80.25 174 GLU A C 1
ATOM 1365 O O . GLU A 1 174 ? 9.162 10.866 -4.579 1.00 80.25 174 GLU A O 1
ATOM 1370 N N . LEU A 1 175 ? 10.728 12.197 -3.660 1.00 79.56 175 LEU A N 1
ATOM 1371 C CA . LEU A 1 175 ? 10.279 13.440 -4.269 1.00 79.56 175 LEU A CA 1
ATOM 1372 C C . LEU A 1 175 ? 11.344 13.980 -5.228 1.00 79.56 175 LEU A C 1
ATOM 1374 O O . LEU A 1 175 ? 12.321 13.293 -5.534 1.00 79.56 175 LEU A O 1
ATOM 1378 N N . SER A 1 176 ? 11.132 15.191 -5.745 1.00 75.00 176 SER A N 1
ATOM 1379 C CA . SER A 1 176 ? 12.105 15.845 -6.620 1.00 75.00 176 SER A CA 1
ATOM 1380 C C . SER A 1 176 ? 13.430 16.065 -5.886 1.00 75.00 176 SER A C 1
ATOM 1382 O O . SER A 1 176 ? 13.488 16.093 -4.657 1.00 75.00 176 SER A O 1
ATOM 1384 N N . GLU A 1 177 ? 14.511 16.242 -6.642 1.00 70.31 177 GLU A N 1
ATOM 1385 C CA . GLU A 1 177 ? 15.837 16.487 -6.076 1.00 70.31 177 GLU A CA 1
ATOM 1386 C C . GLU A 1 177 ? 15.817 17.691 -5.112 1.00 70.31 177 GLU A C 1
ATOM 1388 O O . GLU A 1 177 ? 15.359 18.777 -5.466 1.00 70.31 177 GLU A O 1
ATOM 1393 N N . GLY A 1 178 ? 16.274 17.477 -3.873 1.00 67.06 178 GLY A N 1
ATOM 1394 C CA . GLY A 1 178 ? 16.250 18.474 -2.794 1.00 67.06 178 GLY A CA 1
ATOM 1395 C C . GLY A 1 178 ? 15.017 18.431 -1.880 1.00 67.06 178 GLY A C 1
ATOM 1396 O O . GLY A 1 178 ? 15.011 19.099 -0.845 1.00 67.06 178 GLY A O 1
ATOM 1397 N N . GLU A 1 179 ? 13.995 17.634 -2.203 1.00 77.19 179 GLU A N 1
ATOM 1398 C CA . GLU A 1 179 ? 12.824 17.435 -1.346 1.00 77.19 179 GLU A CA 1
ATOM 1399 C C . GLU A 1 179 ? 12.990 16.206 -0.441 1.00 77.19 179 GLU A C 1
ATOM 1401 O O . GLU A 1 179 ? 13.437 15.137 -0.861 1.00 77.19 179 GLU A O 1
ATOM 1406 N N . LYS A 1 180 ? 12.597 16.345 0.830 1.00 81.50 180 LYS A N 1
ATOM 1407 C CA . LYS A 1 180 ? 12.660 15.238 1.792 1.00 81.50 180 LYS A CA 1
ATOM 1408 C C . LYS A 1 180 ? 11.563 14.214 1.482 1.00 81.50 180 LYS A C 1
ATOM 1410 O O . LYS A 1 180 ? 10.416 14.610 1.272 1.00 81.50 180 LYS A O 1
ATOM 1415 N N . PRO A 1 181 ? 11.848 12.905 1.539 1.00 85.88 181 PRO A N 1
ATOM 1416 C CA . PRO A 1 181 ? 10.852 11.895 1.227 1.00 85.88 181 PRO A CA 1
ATOM 1417 C C . PRO A 1 181 ? 9.678 11.926 2.210 1.00 85.88 181 PRO A C 1
ATOM 1419 O O . PRO A 1 181 ? 9.766 12.412 3.344 1.00 85.88 181 PRO A O 1
ATOM 1422 N N . HIS A 1 182 ? 8.555 11.373 1.770 1.00 90.62 182 HIS A N 1
ATOM 1423 C CA . HIS A 1 182 ? 7.411 11.120 2.635 1.00 90.62 182 HIS A CA 1
ATOM 1424 C C . HIS A 1 182 ? 7.486 9.715 3.239 1.00 90.62 182 HIS A C 1
ATOM 1426 O O . HIS A 1 182 ? 7.775 8.747 2.529 1.00 90.62 182 HIS A O 1
ATOM 1432 N N . ASN A 1 183 ? 7.130 9.579 4.518 1.00 93.31 183 ASN A N 1
ATOM 1433 C CA . ASN A 1 183 ? 7.042 8.286 5.198 1.00 93.31 183 ASN A CA 1
ATOM 1434 C C . ASN A 1 183 ? 5.604 7.809 5.287 1.00 93.31 183 ASN A C 1
ATOM 1436 O O . ASN A 1 183 ? 4.731 8.501 5.813 1.00 93.31 183 ASN A O 1
ATOM 1440 N N . TRP A 1 184 ? 5.384 6.588 4.825 1.00 95.75 184 TRP A N 1
ATOM 1441 C CA . TRP A 1 184 ? 4.092 5.932 4.823 1.00 95.75 184 TRP A CA 1
ATOM 1442 C C . TRP A 1 184 ? 4.094 4.730 5.755 1.00 95.75 184 TRP A C 1
ATOM 1444 O O . TRP A 1 184 ? 5.041 3.942 5.799 1.00 95.75 184 TRP A O 1
ATOM 1454 N N . PHE A 1 185 ? 2.966 4.526 6.420 1.00 98.06 185 PHE A N 1
ATOM 1455 C CA . PHE A 1 185 ? 2.587 3.244 6.984 1.00 98.06 185 PHE A CA 1
ATOM 1456 C C . PHE A 1 185 ? 1.117 2.980 6.688 1.00 98.06 185 PHE A C 1
ATOM 1458 O O . PHE A 1 185 ? 0.260 3.815 6.973 1.00 98.06 185 PHE A O 1
ATOM 1465 N N . ILE A 1 186 ? 0.816 1.806 6.142 1.00 98.56 186 ILE A N 1
ATOM 1466 C CA . ILE A 1 186 ? -0.554 1.299 6.054 1.00 98.56 186 ILE A CA 1
ATOM 1467 C C . ILE A 1 186 ? -0.650 0.051 6.910 1.00 98.56 186 ILE A C 1
ATOM 1469 O O . ILE A 1 186 ? 0.229 -0.807 6.852 1.00 98.56 186 ILE A O 1
ATOM 1473 N N . GLY A 1 187 ? -1.710 -0.073 7.695 1.00 98.25 187 GLY A N 1
ATOM 1474 C CA . GLY A 1 187 ? -1.853 -1.223 8.572 1.00 98.25 187 GLY A CA 1
ATOM 1475 C C . GLY A 1 187 ? -3.282 -1.485 8.983 1.00 98.25 187 GLY A C 1
ATOM 1476 O O . GLY A 1 187 ? -4.169 -0.655 8.793 1.00 98.25 187 GLY A O 1
ATOM 1477 N N . TYR A 1 188 ? -3.497 -2.664 9.544 1.00 98.56 188 TYR A N 1
ATOM 1478 C CA . TYR A 1 188 ? -4.756 -3.063 10.137 1.00 98.56 188 TYR A CA 1
ATOM 1479 C C . TYR A 1 188 ? -4.522 -3.896 11.393 1.00 98.56 188 TYR A C 1
ATOM 1481 O O . TYR A 1 188 ? -3.491 -4.551 11.553 1.00 98.56 188 TYR A O 1
ATOM 1489 N N . ALA A 1 189 ? -5.528 -3.884 12.254 1.00 97.56 189 ALA A N 1
ATOM 1490 C CA . ALA A 1 189 ? -5.625 -4.717 13.435 1.00 97.56 189 ALA A CA 1
ATOM 1491 C C . ALA A 1 189 ? -7.082 -5.158 13.615 1.00 97.56 189 ALA A C 1
ATOM 1493 O O . ALA A 1 189 ? -8.022 -4.473 13.188 1.00 97.56 189 ALA A O 1
ATOM 1494 N N . SER A 1 190 ? -7.278 -6.324 14.221 1.00 92.88 190 SER A N 1
ATOM 1495 C CA . SER A 1 190 ? -8.603 -6.889 14.463 1.00 92.88 190 SER A CA 1
ATOM 1496 C C . SER A 1 190 ? -8.644 -7.573 15.821 1.00 92.88 190 SER A C 1
ATOM 1498 O O . SER A 1 190 ? -7.763 -8.356 16.148 1.00 92.88 190 SER A O 1
ATOM 1500 N N . SER A 1 191 ? -9.724 -7.339 16.554 1.00 88.19 191 SER A N 1
ATOM 1501 C CA . SER A 1 191 ? -10.182 -8.117 17.703 1.00 88.19 191 SER A CA 1
ATOM 1502 C C . SER A 1 191 ? -11.608 -8.625 17.419 1.00 88.19 191 SER A C 1
ATOM 1504 O O . SER A 1 191 ? -12.179 -8.279 16.376 1.00 88.19 191 SE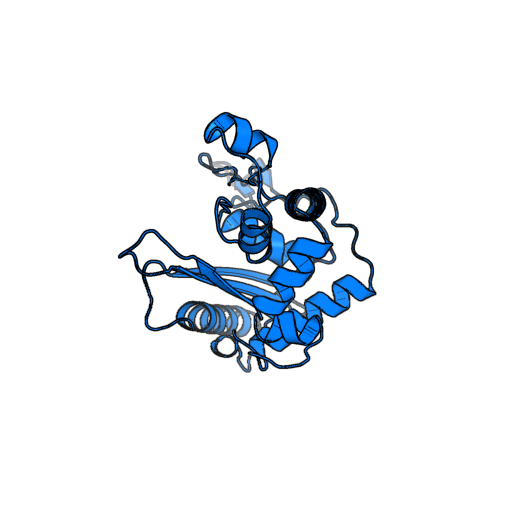R A O 1
ATOM 1506 N N . PRO A 1 192 ? -12.216 -9.438 18.301 1.00 87.00 192 PRO A N 1
ATOM 1507 C CA . PRO A 1 192 ? -13.611 -9.858 18.147 1.00 87.00 192 PRO A CA 1
ATOM 1508 C C . PRO A 1 192 ? -14.614 -8.696 18.040 1.00 87.00 192 PRO A C 1
ATOM 1510 O O . PRO A 1 192 ? -15.629 -8.827 17.359 1.00 87.00 192 PRO A O 1
ATOM 1513 N N . HIS A 1 193 ? -14.323 -7.553 18.671 1.00 87.19 193 HIS A N 1
ATOM 1514 C CA . HIS A 1 193 ? -15.246 -6.415 18.768 1.00 87.19 193 HIS A CA 1
ATOM 1515 C C . HIS A 1 193 ? -14.870 -5.237 17.863 1.00 87.19 193 HIS A C 1
ATOM 1517 O O . HIS A 1 193 ? -15.737 -4.451 17.486 1.00 87.19 193 HIS A O 1
ATOM 1523 N N . LEU A 1 194 ? -13.597 -5.123 17.470 1.00 92.19 194 LEU A N 1
ATOM 1524 C CA . LEU A 1 194 ? -13.098 -3.981 16.714 1.00 92.19 194 LEU A CA 1
ATOM 1525 C C . LEU A 1 194 ? -12.232 -4.420 15.536 1.00 92.19 194 LEU A C 1
ATOM 1527 O O . LEU A 1 194 ? -11.292 -5.196 15.673 1.00 92.19 194 LEU A O 1
ATOM 1531 N N . ARG A 1 195 ? -12.514 -3.851 14.366 1.00 93.88 195 ARG A N 1
ATOM 1532 C CA . ARG A 1 195 ? -11.675 -3.957 13.169 1.00 93.88 195 ARG A CA 1
ATOM 1533 C C . ARG A 1 195 ? -11.293 -2.561 12.731 1.00 93.88 195 ARG A C 1
ATOM 1535 O O . ARG A 1 195 ? -12.179 -1.743 12.494 1.00 93.88 195 ARG A O 1
ATOM 1542 N N . LEU A 1 196 ? -9.998 -2.307 12.598 1.00 96.62 196 LEU A N 1
ATOM 1543 C CA . LEU A 1 196 ? -9.485 -0.997 12.229 1.00 96.62 196 LEU A CA 1
ATOM 1544 C C . LEU A 1 196 ? -8.390 -1.141 11.175 1.00 96.62 196 LEU A C 1
ATOM 1546 O O . LEU A 1 196 ? -7.495 -1.970 11.312 1.00 96.62 196 LEU A O 1
ATOM 1550 N N . ALA A 1 197 ? -8.458 -0.306 10.144 1.00 97.62 197 ALA A N 1
ATOM 1551 C CA . ALA A 1 197 ? -7.384 -0.093 9.186 1.00 97.62 197 ALA A CA 1
ATOM 1552 C C . ALA A 1 197 ? -7.014 1.391 9.194 1.00 97.62 197 ALA A C 1
ATOM 1554 O O . ALA A 1 197 ? -7.896 2.240 9.332 1.00 97.62 197 ALA A O 1
ATOM 1555 N N . ILE A 1 198 ? -5.728 1.697 9.050 1.00 97.75 198 ILE A N 1
ATOM 1556 C CA . ILE A 1 198 ? -5.213 3.066 9.057 1.00 97.75 198 ILE A CA 1
ATOM 1557 C C . ILE A 1 198 ? -4.182 3.271 7.952 1.00 97.75 198 ILE A C 1
ATOM 1559 O O . ILE A 1 198 ? -3.519 2.335 7.496 1.00 97.75 198 ILE A O 1
ATOM 1563 N N . VAL A 1 199 ? -4.032 4.534 7.573 1.00 97.94 199 VAL A N 1
ATOM 1564 C CA . VAL A 1 199 ? -2.923 5.043 6.773 1.00 97.94 199 VAL A CA 1
ATOM 1565 C C . VAL A 1 199 ? -2.330 6.215 7.536 1.00 97.94 199 VAL A C 1
ATOM 1567 O O . VAL A 1 199 ? -3.060 7.115 7.945 1.00 97.94 199 VAL A O 1
ATOM 1570 N N . VAL A 1 200 ? -1.019 6.194 7.727 1.00 97.62 200 VAL A N 1
ATOM 1571 C CA . VAL A 1 200 ? -0.246 7.299 8.285 1.00 97.62 200 VAL A CA 1
ATOM 1572 C C . VAL A 1 200 ? 0.723 7.760 7.209 1.00 97.62 200 VAL A C 1
ATOM 1574 O O . VAL A 1 200 ? 1.530 6.970 6.723 1.00 97.62 200 VAL A O 1
ATOM 1577 N N . LEU A 1 201 ? 0.618 9.032 6.843 1.00 95.25 201 LEU A N 1
ATOM 1578 C CA . LEU A 1 201 ? 1.512 9.716 5.921 1.00 95.25 201 LEU A CA 1
ATOM 1579 C C . LEU A 1 201 ? 2.156 10.879 6.670 1.00 95.25 201 LEU A C 1
ATOM 1581 O O . LEU A 1 201 ? 1.450 11.730 7.205 1.00 95.25 201 LEU A O 1
ATOM 1585 N N . VAL A 1 202 ? 3.484 10.901 6.714 1.00 94.12 202 VAL A N 1
ATOM 1586 C CA . VAL A 1 202 ? 4.265 11.999 7.286 1.00 94.12 202 VAL A CA 1
ATOM 1587 C C . VAL A 1 202 ? 5.111 12.611 6.180 1.00 94.12 202 VAL A C 1
ATOM 1589 O O . VAL A 1 202 ? 6.019 11.965 5.656 1.00 94.12 202 VAL A O 1
ATOM 1592 N N . GLU A 1 203 ? 4.792 13.848 5.814 1.00 90.50 203 GLU A N 1
ATOM 1593 C CA . GLU A 1 203 ? 5.446 14.562 4.719 1.00 90.50 203 GLU A CA 1
ATOM 1594 C C . GLU A 1 203 ? 6.815 15.121 5.134 1.00 90.50 203 GLU A C 1
ATOM 1596 O O . GLU A 1 203 ? 7.016 15.540 6.276 1.00 90.50 203 GLU A O 1
ATOM 1601 N N . ASN A 1 204 ? 7.743 15.158 4.176 1.00 83.56 204 ASN A N 1
ATOM 1602 C CA . ASN A 1 204 ? 9.039 15.839 4.245 1.00 83.56 204 ASN A CA 1
ATOM 1603 C C . ASN A 1 204 ? 9.918 15.461 5.451 1.00 83.56 204 ASN A C 1
ATOM 1605 O O . ASN A 1 204 ? 10.477 16.323 6.137 1.00 83.56 204 ASN A O 1
ATOM 1609 N N . ARG A 1 205 ? 10.069 14.157 5.714 1.00 74.81 205 ARG A N 1
ATOM 1610 C CA . ARG A 1 205 ? 10.854 13.638 6.846 1.00 74.81 205 ARG A CA 1
ATOM 1611 C C . ARG A 1 205 ? 11.851 12.578 6.389 1.00 74.81 205 ARG A C 1
ATOM 1613 O O . ARG A 1 205 ? 11.506 11.420 6.235 1.00 74.81 205 ARG A O 1
ATOM 1620 N N . GLU A 1 206 ? 13.110 12.957 6.237 1.00 67.12 206 GLU A N 1
ATOM 1621 C CA . GLU A 1 206 ? 14.172 12.023 5.838 1.00 67.12 206 GLU A CA 1
ATOM 1622 C C . GLU A 1 206 ? 14.740 11.217 7.019 1.00 67.12 206 GLU A C 1
ATOM 1624 O O . GLU A 1 206 ? 14.959 10.015 6.919 1.00 67.12 206 GLU A O 1
ATOM 1629 N N . GLU A 1 207 ? 14.920 11.868 8.169 1.00 68.12 207 GLU A N 1
ATOM 1630 C CA . GLU A 1 207 ? 15.735 11.343 9.277 1.00 68.12 207 GLU A CA 1
ATOM 1631 C C . GLU A 1 207 ? 15.055 10.251 10.123 1.00 68.12 207 GLU A C 1
ATOM 1633 O O . GLU A 1 207 ? 15.729 9.559 10.883 1.00 68.12 207 GLU A O 1
ATOM 1638 N N . ASP A 1 208 ? 13.735 10.060 10.003 1.00 77.88 208 ASP A N 1
ATOM 1639 C CA . ASP A 1 208 ? 13.004 9.058 10.789 1.00 77.88 208 ASP A CA 1
ATOM 1640 C C . ASP A 1 208 ? 12.005 8.269 9.940 1.00 77.88 208 ASP A C 1
ATOM 1642 O O . ASP A 1 208 ? 10.791 8.465 10.010 1.00 77.88 208 ASP A O 1
ATOM 1646 N N . ILE A 1 209 ? 12.519 7.310 9.165 1.00 79.94 209 ILE A N 1
ATOM 1647 C CA . ILE A 1 209 ? 11.707 6.393 8.346 1.00 79.94 209 ILE A CA 1
ATOM 1648 C C . ILE A 1 209 ? 10.687 5.574 9.158 1.00 79.94 209 ILE A C 1
ATOM 1650 O O . ILE A 1 209 ? 9.765 4.975 8.606 1.00 79.94 209 ILE A O 1
ATOM 1654 N N . GLN A 1 210 ? 10.848 5.534 10.482 1.00 90.94 210 GLN A N 1
ATOM 1655 C CA . GLN A 1 210 ? 9.997 4.785 11.395 1.00 90.94 210 GLN A CA 1
ATOM 1656 C C . GLN A 1 210 ? 8.928 5.657 12.076 1.00 90.94 210 GLN A C 1
ATOM 1658 O O . GLN A 1 210 ? 8.134 5.141 12.867 1.00 90.94 210 GLN A O 1
ATOM 1663 N N . ILE A 1 211 ? 8.853 6.955 11.769 1.00 94.69 211 ILE A N 1
ATOM 1664 C CA . ILE A 1 211 ? 7.878 7.856 12.395 1.00 94.69 211 ILE A CA 1
ATOM 1665 C C . ILE A 1 211 ? 6.431 7.439 12.098 1.00 94.69 211 ILE A C 1
ATOM 1667 O O . ILE A 1 211 ? 5.584 7.412 12.990 1.00 94.69 211 ILE A O 1
ATOM 1671 N N . ALA A 1 212 ? 6.147 7.049 10.852 1.00 96.31 212 ALA A N 1
ATOM 1672 C CA . ALA A 1 212 ? 4.819 6.618 10.430 1.00 96.31 212 ALA A CA 1
ATOM 1673 C C . ALA A 1 212 ? 4.359 5.327 11.144 1.00 96.31 212 ALA A C 1
ATOM 1675 O O . ALA A 1 212 ? 3.268 5.350 11.725 1.00 96.31 212 ALA A O 1
ATOM 1676 N N . PRO A 1 213 ? 5.151 4.228 11.189 1.00 97.25 213 PRO A N 1
ATOM 1677 C CA . PRO A 1 213 ? 4.781 3.056 11.983 1.00 97.25 213 PRO A CA 1
ATOM 1678 C C . PRO A 1 213 ? 4.677 3.366 13.483 1.00 97.25 213 PRO A C 1
ATOM 1680 O O . PRO A 1 213 ? 3.761 2.873 14.133 1.00 97.25 213 PRO A O 1
ATOM 1683 N N . GLN A 1 214 ? 5.531 4.229 14.041 1.00 96.94 214 GLN A N 1
ATOM 1684 C CA . GLN A 1 214 ? 5.441 4.603 15.457 1.00 96.94 214 GLN A CA 1
ATOM 1685 C C . GLN A 1 214 ? 4.125 5.321 15.800 1.00 96.94 214 GLN A C 1
ATOM 1687 O O . GLN A 1 214 ? 3.485 5.011 16.808 1.00 96.94 214 GLN A O 1
ATOM 1692 N N . ILE A 1 215 ? 3.701 6.279 14.970 1.00 97.31 215 ILE A N 1
ATOM 1693 C CA . ILE A 1 215 ? 2.410 6.967 15.129 1.00 97.31 215 ILE A CA 1
ATOM 1694 C C . ILE A 1 215 ? 1.261 5.960 15.004 1.00 97.31 215 ILE A C 1
ATOM 1696 O O . ILE A 1 215 ? 0.357 5.951 15.840 1.00 97.31 215 ILE A O 1
ATOM 1700 N N . ALA A 1 216 ? 1.323 5.077 14.005 1.00 97.88 216 ALA A N 1
ATOM 1701 C CA . ALA A 1 216 ? 0.345 4.015 13.805 1.00 97.88 216 ALA A CA 1
ATOM 1702 C C . ALA A 1 216 ? 0.198 3.110 15.039 1.00 97.88 216 ALA A C 1
ATOM 1704 O O . ALA A 1 216 ? -0.924 2.883 15.495 1.00 97.88 216 ALA A O 1
ATOM 1705 N N . GLY A 1 217 ? 1.311 2.649 15.616 1.00 97.75 217 GLY A N 1
ATOM 1706 C CA . GLY A 1 217 ? 1.315 1.817 16.822 1.00 97.75 217 GLY A CA 1
ATOM 1707 C C . GLY A 1 217 ? 0.628 2.493 18.010 1.00 97.75 217 GLY A C 1
ATOM 1708 O O . GLY A 1 217 ? -0.184 1.864 18.687 1.00 97.75 217 GLY A O 1
ATOM 1709 N N . LYS A 1 218 ? 0.873 3.796 18.218 1.00 97.56 218 LYS A N 1
ATOM 1710 C CA . LYS A 1 218 ? 0.209 4.587 19.271 1.00 97.56 218 LYS A CA 1
ATOM 1711 C C . LYS A 1 218 ? -1.300 4.714 19.041 1.00 97.56 218 LYS A C 1
ATOM 1713 O O . LYS A 1 218 ? -2.066 4.527 19.983 1.00 97.56 218 LYS A O 1
ATOM 1718 N N . ILE A 1 219 ? -1.726 4.999 17.806 1.00 97.62 219 ILE A N 1
ATOM 1719 C CA . ILE A 1 219 ? -3.152 5.104 17.444 1.00 97.62 219 ILE A CA 1
ATOM 1720 C C . ILE A 1 219 ? -3.866 3.774 17.704 1.00 97.62 219 ILE A C 1
ATOM 1722 O O . ILE A 1 219 ? -4.919 3.757 18.341 1.00 97.62 219 ILE A O 1
ATOM 1726 N N . PHE A 1 220 ? -3.287 2.659 17.249 1.00 97.50 220 PHE A N 1
ATOM 1727 C CA . PHE A 1 220 ? -3.848 1.334 17.499 1.00 97.50 220 PHE A CA 1
ATOM 1728 C C . PHE A 1 220 ? -3.950 1.032 18.996 1.00 97.50 220 PHE A C 1
ATOM 1730 O O . PHE A 1 220 ? -5.030 0.654 19.439 1.00 97.50 220 PHE A O 1
ATOM 1737 N N . SER A 1 221 ? -2.885 1.253 19.776 1.00 95.94 221 SER A N 1
ATOM 1738 C CA . SER A 1 221 ? -2.895 1.021 21.230 1.00 95.94 221 SER A CA 1
ATOM 1739 C C . SER A 1 221 ? -4.041 1.778 21.904 1.00 95.94 221 SER A C 1
ATOM 1741 O O . SER A 1 221 ? -4.889 1.173 22.550 1.00 95.94 221 SER A O 1
ATOM 1743 N N . GLN A 1 222 ? -4.146 3.087 21.650 1.00 96.00 222 GLN A N 1
ATOM 1744 C CA . GLN A 1 222 ? -5.152 3.941 22.284 1.00 96.00 222 GLN A CA 1
ATOM 1745 C C . GLN A 1 222 ? -6.588 3.575 21.906 1.00 96.00 222 GLN A C 1
ATOM 1747 O O . GLN A 1 222 ? -7.482 3.631 22.752 1.00 96.00 222 GLN A O 1
ATOM 1752 N N . ILE A 1 223 ? -6.844 3.250 20.635 1.00 95.88 223 ILE A N 1
ATOM 1753 C CA . ILE A 1 223 ? -8.196 2.886 20.202 1.00 95.88 223 ILE A CA 1
ATOM 1754 C C . ILE A 1 223 ? -8.565 1.516 20.771 1.00 95.88 223 ILE A C 1
ATOM 1756 O O . ILE A 1 223 ? -9.670 1.366 21.287 1.00 95.88 223 ILE A O 1
ATOM 1760 N N . PHE A 1 224 ? -7.671 0.529 20.705 1.00 94.50 224 PHE A N 1
ATOM 1761 C CA . PHE A 1 224 ? -7.988 -0.811 21.189 1.00 94.50 224 PHE A CA 1
ATOM 1762 C C . PHE A 1 224 ? -8.129 -0.852 22.712 1.00 94.50 224 PHE A C 1
ATOM 1764 O O . PHE A 1 224 ? -9.109 -1.429 23.162 1.00 94.50 224 PHE A O 1
ATOM 1771 N N . GLU A 1 225 ? -7.281 -0.162 23.486 1.00 92.50 225 GLU A N 1
ATOM 1772 C CA . GLU A 1 225 ? -7.418 -0.030 24.952 1.00 92.50 225 GLU A CA 1
ATOM 1773 C C . GLU A 1 225 ? -8.792 0.506 25.370 1.00 92.50 225 GLU A C 1
ATOM 1775 O O . GLU A 1 225 ? -9.420 -0.025 26.281 1.00 92.50 225 GLU A O 1
ATOM 1780 N N . LYS A 1 226 ? -9.306 1.523 24.667 1.00 87.56 226 LYS A N 1
ATOM 1781 C CA . LYS A 1 226 ? -10.621 2.117 24.959 1.00 87.56 226 LYS A CA 1
ATOM 1782 C C . LYS A 1 226 ? -11.809 1.215 24.613 1.00 87.56 226 LYS A C 1
ATOM 1784 O O . LYS A 1 226 ? -12.914 1.515 25.046 1.00 87.56 226 LYS A O 1
ATOM 1789 N N . ASN A 1 227 ? -11.599 0.166 23.818 1.00 80.31 227 ASN A N 1
ATOM 1790 C CA . ASN A 1 227 ? -12.641 -0.752 23.345 1.00 80.31 227 ASN A CA 1
ATOM 1791 C C . ASN A 1 227 ? -12.467 -2.177 23.919 1.00 80.31 227 ASN A C 1
ATOM 1793 O O . ASN A 1 227 ? -12.989 -3.135 23.350 1.00 80.31 227 ASN A O 1
ATOM 1797 N N . VAL A 1 228 ? -11.707 -2.329 25.015 1.00 64.62 228 VAL A N 1
ATOM 1798 C CA . VAL A 1 228 ? -11.630 -3.577 25.809 1.00 64.62 228 VAL A CA 1
ATOM 1799 C C . VAL A 1 228 ? -12.792 -3.686 26.818 1.00 64.62 228 VAL A C 1
ATOM 1801 O O . VAL A 1 228 ? -13.024 -4.760 27.369 1.00 64.62 228 VAL A O 1
ATOM 1804 N N . HIS A 1 229 ? -13.547 -2.604 27.031 1.00 45.94 229 HIS A N 1
ATOM 1805 C CA . HIS A 1 229 ? -14.730 -2.527 27.899 1.00 45.94 229 HIS A CA 1
ATOM 1806 C C . HIS A 1 229 ? -16.003 -2.317 27.077 1.00 45.94 229 HIS A C 1
ATOM 1808 O O . HIS A 1 229 ? -17.071 -2.758 27.554 1.00 45.94 229 HIS A O 1
#

Solvent-accessible surface area (backbone atoms only — not comparable to full-atom values): 12857 Å² total; per-residue (Å²): 132,87,75,93,67,55,73,52,54,32,57,13,63,62,40,59,72,58,35,30,54,49,22,60,73,59,33,59,71,51,54,52,52,52,43,42,61,54,45,49,51,41,60,70,67,45,86,59,96,83,71,70,33,47,34,70,75,45,56,68,52,39,36,73,77,68,73,36,84,73,51,71,67,58,28,32,32,46,48,76,68,35,76,74,50,42,79,43,69,71,46,51,38,40,44,54,40,16,67,74,67,78,22,43,38,60,46,52,72,80,70,56,63,45,65,44,101,84,71,47,80,74,46,74,58,72,90,43,78,60,65,64,42,89,66,52,71,67,56,49,51,49,53,52,52,21,22,29,36,7,14,73,78,26,72,22,37,59,25,56,60,93,76,55,73,50,28,30,48,64,47,73,46,79,59,61,95,92,51,48,26,28,20,33,19,39,33,37,38,68,58,101,87,48,78,51,70,47,63,34,79,40,76,63,38,65,91,50,76,47,50,22,23,34,53,48,22,52,54,51,40,58,55,51,64,72,67,77,118

Radius of gyration: 18.97 Å; Cα contacts (8 Å, |Δi|>4): 402; chains: 1; bounding box: 59×38×55 Å

Foldseek 3Di:
DQPDDDPLVCLQAVPLVVLLVVLLVCDLVNLVVLLVLLVAQQFLQEPDPDTDRWDRDDQVNCCVPVVDGDDSVNSSQVSSPHDRTTGDQVSLLQNQVCLVVVFWRWRDYDDQFDADPVRHTPDGDDIDTDHGDPDDPVRSVSQQSSQLSNCVPYVLVLLDDDLWRKGWGWDWYDDPPPFAIKIWIWIWTDDPFDTDTGIFIGGRDRPCNNPRSNVNSVVVNVVSVVVPD

InterPro domains:
  IPR001460 Penicillin-binding protein, transpeptidase [PF00905] (2-220)
  IPR012338 Beta-lactamase/transpeptidase-like [G3DSA:3.40.710.10] (1-229)
  IPR012338 Beta-lactamase/transpeptidase-like [SSF56601] (1-225)
  IPR050515 Class D beta-lactamase/transpeptidase [PTHR30627] (1-226)

Organism: NCBI:txid412755

pLDDT: mean 93.49, std 7.31, range [45.94, 98.69]

Sequence (229 aa):
GHGDINMEEAIIHSCNVYFYQLGLRLGVKRIIRYARLFGLGKPTGIDLESEKPGFLPTPDWKKRRKGEAWYGGDTVNLSIGQGYILVTPVQMLKVISVIANGGYLIKPYLIKKIVGPRGNLIKEFQPQKMERVPFSSATLNLLRRSLRGVVREGTGWRAENKTVEISGKTGTAELSEGEKPHNWFIGYASSPHLRLAIVVLVENREEDIQIAPQIAGKIFSQIFEKNVH

Secondary structure (DSSP, 8-state):
---S--HHHHHHTT-HHHHHHHHHHH-HHHHHHHHHHTTTTS----S-S-----B---HHHHHHHHS----HHHHHHHHTT-TT-B--HHHHHHHHHHHHTTSEEEE--S--EEE-TTS-EEEE---EEEEE----HHHHHHHHHHHHHHHHTSTTGGG--SSS-EEEEEEEE--STTPPPEEEEEEEEE-SS-EEEEEEEE-S-SS-TTHHHHHHHHHHHHHHHHT--

Mean predicted aligned error: 4.61 Å

Nearest PDB structures (foldseek):
  7zg8-assembly2_BBB  TM=8.807E-01  e=2.405E-14  Acinetobacter baumannii
  7zg8-assembly1_AAA  TM=8.896E-01  e=4.753E-14  Acinetobacter baumannii
  6tii-assembly2_BBB  TM=9.017E-01  e=2.080E-13  Yersinia pestis
  8zpc-assembly1_A  TM=8.710E-01  e=5.459E-13  Acinetobacter baumannii
  8zpc-assembly1_B  TM=8.073E-01  e=3.094E-13  Acinetobacter baumannii